Protein AF-A0A0T6AW38-F1 (afdb_monomer)

pLDDT: mean 88.54, std 10.33, range [35.66, 97.25]

Foldseek 3Di:
DVVVCVVVVQWDWDDQDPDIDIGGDDVVVVCVQVVDPPNPADDCLLVLCCLQQPCALVHPDDPVNVVRCVVCVVCPPVVLVVVLVVVLVVLVVLLVVLVVVDPPPDDDDCVVSVLQSVVQSCCCSVLVDRQVSNPDVDRLLSVLVVLLVVLSVCCSRHVQCVPVVSVCPDPSNVSNSVSSVVNVVVSVVSVVVVVVVVVVD

Organism: NCBI:txid1629725

InterPro domains:
  IPR001128 Cytochrome P450 [PF00067] (2-197)
  IPR002402 Cytochrome P450, E-class, group II [PR00464] (62-82)
  IPR002402 Cytochrome P450, E-class, group II [PR00464] (116-134)
  IPR036396 Cytochrome P450 superfamily [G3DSA:1.10.630.10] (1-201)
  IPR036396 Cytochrome P450 superfamily [SSF48264] (2-197)
  IPR050196 Cytochrome P450 Monooxygenases [PTHR24291] (8-189)

Structure (mmCIF, N/CA/C/O backbone):
data_AF-A0A0T6AW38-F1
#
_entry.id   AF-A0A0T6AW38-F1
#
loop_
_atom_site.group_PDB
_atom_site.id
_atom_site.type_symbol
_atom_site.label_atom_id
_atom_site.label_alt_id
_atom_site.label_comp_id
_atom_site.label_asym_id
_atom_site.label_entity_id
_atom_site.label_seq_id
_atom_site.pdbx_PDB_ins_code
_atom_site.Cartn_x
_atom_site.Cartn_y
_atom_site.Cartn_z
_atom_site.occupancy
_atom_site.B_iso_or_equiv
_atom_site.auth_seq_id
_atom_site.auth_comp_id
_atom_site.auth_asym_id
_atom_site.auth_atom_id
_atom_site.pdbx_PDB_model_num
ATOM 1 N N . MET A 1 1 ? -4.271 -12.092 -18.799 1.00 69.69 1 MET A N 1
ATOM 2 C CA . MET A 1 1 ? -2.941 -12.522 -18.306 1.00 69.69 1 MET A CA 1
ATOM 3 C C . MET A 1 1 ? -2.808 -14.049 -18.242 1.00 69.69 1 MET A C 1
ATOM 5 O O . MET A 1 1 ? -1.939 -14.582 -18.915 1.00 69.69 1 MET A O 1
ATOM 9 N N . VAL A 1 2 ? -3.716 -14.765 -17.564 1.00 81.12 2 VAL A N 1
ATOM 10 C CA . VAL A 1 2 ? -3.688 -16.242 -17.395 1.00 81.12 2 VAL A CA 1
ATOM 11 C C . VAL A 1 2 ? -3.514 -17.038 -18.701 1.00 81.12 2 VAL A C 1
ATOM 13 O O . VAL A 1 2 ? -2.702 -17.955 -18.761 1.00 81.12 2 VAL A O 1
ATOM 16 N N . ARG A 1 3 ? -4.212 -16.661 -19.784 1.00 86.94 3 ARG A N 1
ATOM 17 C CA . ARG A 1 3 ? -4.062 -17.327 -21.096 1.00 86.94 3 ARG A CA 1
ATOM 18 C C . ARG A 1 3 ? -2.632 -17.248 -21.651 1.00 86.94 3 ARG A C 1
ATOM 20 O O . ARG A 1 3 ? -2.155 -18.219 -22.224 1.00 86.94 3 ARG A O 1
ATOM 27 N N . ARG A 1 4 ? -1.933 -16.126 -21.435 1.00 86.12 4 ARG A N 1
ATOM 28 C CA . ARG A 1 4 ? -0.547 -15.939 -21.898 1.00 86.12 4 ARG A CA 1
ATOM 29 C C . ARG A 1 4 ? 0.435 -16.802 -21.116 1.00 86.12 4 ARG A C 1
ATOM 31 O O . ARG A 1 4 ? 1.338 -17.362 -21.718 1.00 86.12 4 ARG A O 1
ATOM 38 N N . PHE A 1 5 ? 0.227 -16.979 -19.810 1.00 89.81 5 PHE A N 1
ATOM 39 C CA . PHE A 1 5 ? 1.054 -17.904 -19.031 1.00 89.81 5 PHE A CA 1
ATOM 40 C C . PHE A 1 5 ? 0.948 -19.342 -19.546 1.00 89.81 5 PHE A C 1
ATOM 42 O O . PHE A 1 5 ? 1.972 -20.007 -19.667 1.00 89.81 5 PHE A O 1
ATOM 49 N N . LYS A 1 6 ? -0.253 -19.794 -19.935 1.00 87.56 6 LYS A N 1
ATOM 50 C CA . LYS A 1 6 ? -0.425 -21.111 -20.569 1.00 87.56 6 LYS A CA 1
ATOM 51 C C . LYS A 1 6 ? 0.278 -21.195 -21.927 1.00 87.56 6 LYS A C 1
ATOM 53 O O . LYS A 1 6 ? 0.981 -22.161 -22.187 1.00 87.56 6 LYS A O 1
ATOM 58 N N . GLN A 1 7 ? 0.115 -20.175 -22.770 1.00 91.44 7 GLN A N 1
ATOM 59 C CA . GLN A 1 7 ? 0.670 -20.155 -24.127 1.00 91.44 7 GLN A CA 1
ATOM 60 C C . GLN A 1 7 ? 2.205 -20.125 -24.159 1.00 91.44 7 GLN A C 1
ATOM 62 O O . GLN A 1 7 ? 2.809 -20.757 -25.018 1.00 91.44 7 GLN A O 1
ATOM 67 N N . TYR A 1 8 ? 2.835 -19.399 -23.236 1.00 90.38 8 TYR A N 1
ATOM 68 C CA . TYR A 1 8 ? 4.284 -19.176 -23.228 1.00 90.38 8 TYR A CA 1
ATOM 69 C C . TYR A 1 8 ? 4.991 -19.930 -22.097 1.00 90.38 8 TYR A C 1
ATOM 71 O O . TYR A 1 8 ? 5.954 -19.438 -21.516 1.00 90.38 8 TYR A O 1
ATOM 79 N N . ALA A 1 9 ? 4.484 -21.116 -21.742 1.00 88.62 9 ALA A N 1
ATOM 80 C CA . ALA A 1 9 ? 5.102 -22.012 -20.761 1.00 88.62 9 ALA A CA 1
ATOM 81 C C . ALA A 1 9 ? 5.520 -21.314 -19.447 1.00 88.62 9 ALA A C 1
ATOM 83 O O . ALA A 1 9 ? 6.558 -21.622 -18.860 1.00 88.62 9 ALA A O 1
ATOM 84 N N . GLY A 1 10 ? 4.700 -20.375 -18.979 1.00 89.88 10 GLY A N 1
ATOM 85 C CA . GLY A 1 10 ? 4.851 -19.695 -17.700 1.00 89.88 10 GLY A CA 1
ATOM 86 C C . GLY A 1 10 ? 5.792 -18.485 -17.660 1.00 89.88 10 GLY A C 1
ATOM 87 O O . GLY A 1 10 ? 5.929 -17.906 -16.578 1.00 89.88 10 GLY A O 1
ATOM 88 N N . ILE A 1 11 ? 6.374 -18.065 -18.790 1.00 94.44 11 ILE A N 1
ATOM 89 C CA . ILE A 1 11 ? 7.212 -16.858 -18.902 1.00 94.44 11 ILE A CA 1
ATOM 90 C C . ILE A 1 11 ? 6.875 -16.058 -20.163 1.00 94.44 11 ILE A C 1
ATOM 92 O O . ILE A 1 11 ? 6.865 -16.590 -21.266 1.00 94.44 11 ILE A O 1
ATOM 96 N N . PHE A 1 12 ? 6.608 -14.757 -20.032 1.00 94.50 12 PHE A N 1
ATOM 97 C CA . PHE A 1 12 ? 6.425 -13.899 -21.209 1.00 94.50 12 PHE A CA 1
ATOM 98 C C . PHE A 1 12 ? 6.726 -12.425 -20.935 1.00 94.50 12 PHE A C 1
ATOM 100 O O . PHE A 1 12 ? 6.595 -11.927 -19.815 1.00 94.50 12 PHE A O 1
ATOM 107 N N . ARG A 1 13 ? 7.061 -11.695 -22.003 1.00 94.50 13 ARG A N 1
ATOM 108 C CA . ARG A 1 13 ? 7.250 -10.241 -21.981 1.00 94.50 13 ARG A CA 1
ATOM 109 C C . ARG A 1 13 ? 5.935 -9.508 -22.245 1.00 94.50 13 ARG A C 1
ATOM 111 O O . ARG A 1 13 ? 5.238 -9.796 -23.220 1.00 94.50 13 ARG A O 1
ATOM 118 N N . SER A 1 14 ? 5.633 -8.505 -21.434 1.00 92.88 14 SER A N 1
ATOM 119 C CA . SER A 1 14 ? 4.621 -7.482 -21.715 1.00 92.88 14 SER A CA 1
ATOM 120 C C . SER A 1 14 ? 5.245 -6.093 -21.697 1.00 92.88 14 SER A C 1
ATOM 122 O O . SER A 1 14 ? 6.342 -5.908 -21.183 1.00 92.88 14 SER A O 1
ATOM 124 N N . TRP A 1 15 ? 4.540 -5.114 -22.250 1.00 92.50 15 TRP A N 1
ATOM 125 C CA . TRP A 1 15 ? 4.960 -3.718 -22.242 1.00 92.50 15 TRP A CA 1
ATOM 126 C C . TRP A 1 15 ? 3.947 -2.889 -21.470 1.00 92.50 15 TRP A C 1
ATOM 128 O O . TRP A 1 15 ? 2.741 -3.075 -21.641 1.00 92.50 15 TRP A O 1
ATOM 138 N N . ILE A 1 16 ? 4.449 -1.988 -20.632 1.00 89.56 16 ILE A N 1
ATOM 139 C CA . ILE A 1 16 ? 3.664 -0.915 -20.029 1.00 89.56 16 ILE A CA 1
ATOM 140 C C . ILE A 1 16 ? 4.324 0.381 -20.484 1.00 89.56 16 ILE A C 1
ATOM 142 O O . ILE A 1 16 ? 5.407 0.731 -20.015 1.00 89.56 16 ILE A O 1
ATOM 146 N N . GLY A 1 17 ? 3.708 1.047 -21.463 1.00 88.62 17 GLY A N 1
ATOM 147 C CA . GLY A 1 17 ? 4.345 2.165 -22.156 1.00 88.62 17 GLY A CA 1
ATOM 148 C C . GLY A 1 17 ? 5.645 1.716 -22.823 1.00 88.62 17 GLY A C 1
ATOM 149 O O . GLY A 1 17 ? 5.663 0.734 -23.562 1.00 88.62 17 GLY A O 1
ATOM 150 N N . THR A 1 18 ? 6.736 2.411 -22.519 1.00 88.94 18 THR A N 1
ATOM 151 C CA . THR A 1 18 ? 8.081 2.123 -23.038 1.00 88.94 18 THR A CA 1
ATOM 152 C C . THR A 1 18 ? 8.867 1.130 -22.182 1.00 88.94 18 THR A C 1
ATOM 154 O O . THR A 1 18 ? 10.017 0.836 -22.497 1.00 88.94 18 THR A O 1
ATOM 157 N N . THR A 1 19 ? 8.278 0.606 -21.104 1.00 89.06 19 THR A N 1
ATOM 158 C CA . THR A 1 19 ? 8.980 -0.261 -20.152 1.00 89.06 19 THR A CA 1
ATOM 159 C C . THR A 1 19 ? 8.604 -1.730 -20.376 1.00 89.06 19 THR A C 1
ATOM 161 O O . THR A 1 19 ? 7.431 -2.101 -20.208 1.00 89.06 19 THR A O 1
ATOM 164 N N . PRO A 1 20 ? 9.567 -2.601 -20.734 1.00 93.19 20 PRO A N 1
ATOM 165 C CA . PRO A 1 20 ? 9.325 -4.032 -20.824 1.00 93.19 20 PRO A CA 1
ATOM 166 C C . PRO A 1 20 ? 9.240 -4.647 -19.422 1.00 93.19 20 PRO A C 1
ATOM 168 O O . PRO A 1 20 ? 10.038 -4.348 -18.540 1.00 93.19 20 PRO A O 1
ATOM 171 N N . ASN A 1 21 ? 8.279 -5.544 -19.232 1.00 92.12 21 ASN A N 1
ATOM 172 C CA . ASN A 1 21 ? 8.069 -6.304 -18.005 1.00 92.12 21 ASN A CA 1
ATOM 173 C C . ASN A 1 21 ? 8.132 -7.797 -18.331 1.00 92.12 21 ASN A C 1
ATOM 175 O O . ASN A 1 21 ? 7.453 -8.266 -19.251 1.00 92.12 21 ASN A O 1
ATOM 179 N N . ILE A 1 22 ? 8.934 -8.545 -17.578 1.00 93.62 22 ILE A N 1
ATOM 180 C CA . ILE A 1 22 ? 8.991 -10.005 -17.670 1.00 93.62 22 ILE A CA 1
ATOM 181 C C . ILE A 1 22 ? 8.059 -10.583 -16.612 1.00 93.62 22 ILE A C 1
ATOM 183 O O . ILE A 1 22 ? 8.220 -10.330 -15.423 1.00 93.62 22 ILE A O 1
ATOM 187 N N . ASN A 1 23 ? 7.065 -11.343 -17.059 1.00 93.81 23 ASN A N 1
ATOM 188 C CA . ASN A 1 23 ? 6.069 -11.958 -16.196 1.00 93.81 23 ASN A CA 1
ATOM 189 C C . ASN A 1 23 ? 6.444 -13.421 -15.994 1.00 93.81 23 ASN A C 1
ATOM 191 O O . ASN A 1 23 ? 6.604 -14.154 -16.974 1.00 93.81 23 ASN A O 1
ATOM 195 N N . LEU A 1 24 ? 6.534 -13.837 -14.736 1.00 94.19 24 LEU A N 1
ATOM 196 C CA . LEU A 1 24 ? 6.895 -15.187 -14.317 1.00 94.19 24 LEU A CA 1
ATOM 197 C C . LEU A 1 24 ? 5.713 -15.799 -13.559 1.00 94.19 24 LEU A C 1
ATOM 199 O O . LEU A 1 24 ? 5.077 -15.118 -12.760 1.00 94.19 24 LEU A O 1
ATOM 203 N N . SER A 1 25 ? 5.408 -17.070 -13.814 1.00 94.06 25 SER A N 1
ATOM 204 C CA . SER A 1 25 ? 4.351 -17.813 -13.092 1.00 94.06 25 SER A CA 1
ATOM 205 C C . SER A 1 25 ? 4.785 -19.186 -12.588 1.00 94.06 25 SER A C 1
ATOM 207 O O . SER A 1 25 ? 4.030 -19.848 -11.885 1.00 94.06 25 SER A O 1
ATOM 209 N N . LYS A 1 26 ? 5.991 -19.616 -12.959 1.00 93.44 26 LYS A N 1
ATOM 210 C CA . LYS A 1 26 ? 6.575 -20.883 -12.539 1.00 93.44 26 LYS A CA 1
ATOM 211 C C . LYS A 1 26 ? 7.431 -20.679 -11.284 1.00 93.44 26 LYS A C 1
ATOM 213 O O . LYS A 1 26 ? 8.197 -19.707 -11.257 1.00 93.44 26 LYS A O 1
ATOM 218 N N . PRO A 1 27 ? 7.315 -21.551 -10.268 1.00 94.62 27 PRO A N 1
ATOM 219 C CA . PRO A 1 27 ? 8.043 -21.400 -9.011 1.00 94.62 27 PRO A CA 1
ATOM 220 C C . PRO A 1 27 ? 9.558 -21.443 -9.218 1.00 94.62 27 PRO A C 1
ATOM 222 O O . PRO A 1 27 ? 10.261 -20.654 -8.595 1.00 94.62 27 PRO A O 1
ATOM 225 N N . GLU A 1 28 ? 10.052 -22.245 -10.165 1.00 94.19 28 GLU A N 1
ATOM 226 C CA . GLU A 1 28 ? 11.487 -22.376 -10.445 1.00 94.19 28 GLU A CA 1
ATOM 227 C C . GLU A 1 28 ? 12.093 -21.046 -10.926 1.00 94.19 28 GLU A C 1
ATOM 229 O O . GLU A 1 28 ? 13.235 -20.721 -10.617 1.00 94.19 28 GLU A O 1
ATOM 234 N N . TYR A 1 29 ? 11.320 -20.230 -11.655 1.00 92.00 29 TYR A N 1
ATOM 235 C CA . TYR A 1 29 ? 11.765 -18.898 -12.079 1.00 92.00 29 TYR A CA 1
ATOM 236 C C . TYR A 1 29 ? 11.690 -17.879 -10.942 1.00 92.00 29 TYR A C 1
ATOM 238 O O . TYR A 1 29 ? 12.560 -17.016 -10.829 1.00 92.00 29 TYR A O 1
ATOM 246 N N . ALA A 1 30 ? 10.644 -17.954 -10.115 1.00 92.19 30 ALA A N 1
ATOM 247 C CA . ALA A 1 30 ? 10.475 -17.052 -8.982 1.00 92.19 30 ALA A CA 1
ATOM 248 C C . ALA A 1 30 ? 11.568 -17.272 -7.928 1.00 92.19 30 ALA A C 1
ATOM 250 O O . ALA A 1 30 ? 12.102 -16.298 -7.405 1.00 92.19 30 ALA A O 1
ATOM 251 N N . GLU A 1 31 ? 11.942 -18.525 -7.666 1.00 93.94 31 GLU A N 1
ATOM 252 C CA . GLU A 1 31 ? 12.976 -18.899 -6.700 1.00 93.94 31 GLU A CA 1
ATOM 253 C C . GLU A 1 31 ? 14.327 -18.245 -7.016 1.00 93.94 31 GLU A C 1
ATOM 255 O O . GLU A 1 31 ? 14.924 -17.618 -6.141 1.00 93.94 31 GLU A O 1
ATOM 260 N N . ILE A 1 32 ? 14.767 -18.299 -8.279 1.00 91.94 32 ILE A N 1
ATOM 261 C CA . ILE A 1 32 ? 16.037 -17.706 -8.733 1.00 91.94 32 ILE A CA 1
ATOM 262 C C . ILE A 1 32 ? 16.102 -16.204 -8.419 1.00 91.94 32 ILE A C 1
ATOM 264 O O . ILE A 1 32 ? 17.152 -15.690 -8.031 1.00 91.94 32 ILE A O 1
ATOM 268 N N . ILE A 1 33 ? 14.985 -15.491 -8.590 1.00 91.25 33 ILE A N 1
ATOM 269 C CA . ILE A 1 33 ? 14.917 -14.042 -8.377 1.00 91.25 33 ILE A CA 1
ATOM 270 C C . ILE A 1 33 ? 14.730 -13.706 -6.894 1.00 91.25 33 ILE A C 1
ATOM 272 O O . ILE A 1 33 ? 15.417 -12.830 -6.375 1.00 91.25 33 ILE A O 1
ATOM 276 N N . LEU A 1 34 ? 13.819 -14.391 -6.198 1.00 91.31 34 LEU A N 1
ATOM 277 C CA . LEU A 1 34 ? 13.426 -14.056 -4.826 1.00 91.31 34 LEU A CA 1
ATOM 278 C C . LEU A 1 34 ? 14.436 -14.521 -3.766 1.00 91.31 34 LEU A C 1
ATOM 280 O O . LEU A 1 34 ? 14.523 -13.880 -2.719 1.00 91.31 34 LEU A O 1
ATOM 284 N N . ASN A 1 35 ? 15.223 -15.571 -4.031 1.00 90.88 35 ASN A N 1
ATOM 285 C CA . ASN A 1 35 ? 16.312 -15.999 -3.140 1.00 90.88 35 ASN A CA 1
ATOM 286 C C . ASN A 1 35 ? 17.603 -15.186 -3.331 1.00 90.88 35 ASN A C 1
ATOM 288 O O . ASN A 1 35 ? 18.564 -15.357 -2.579 1.00 90.88 35 ASN A O 1
ATOM 292 N N . ASN A 1 36 ? 17.654 -14.295 -4.324 1.00 87.31 36 ASN A N 1
ATOM 293 C CA . ASN A 1 36 ? 18.839 -13.496 -4.592 1.00 87.31 36 ASN A CA 1
ATOM 294 C C . ASN A 1 36 ? 18.962 -12.332 -3.591 1.00 87.31 36 ASN A C 1
ATOM 296 O O . ASN A 1 36 ? 18.103 -11.456 -3.516 1.00 87.31 36 ASN A O 1
ATOM 300 N N . SER A 1 37 ? 20.063 -12.289 -2.840 1.00 81.62 37 SER A N 1
ATOM 301 C CA . SER A 1 37 ? 20.340 -11.238 -1.848 1.00 81.62 37 SER A CA 1
ATOM 302 C C . SER A 1 37 ? 20.998 -9.979 -2.431 1.00 81.62 37 SER A C 1
ATOM 304 O O . SER A 1 37 ? 21.135 -8.976 -1.725 1.00 81.62 37 SER A O 1
ATOM 306 N N . ILE A 1 38 ? 21.395 -10.022 -3.705 1.00 82.56 38 ILE A N 1
ATOM 307 C CA . ILE A 1 38 ? 22.078 -8.946 -4.431 1.00 82.56 38 ILE A CA 1
ATOM 308 C C . ILE A 1 38 ? 21.071 -8.162 -5.284 1.00 82.56 38 ILE A C 1
ATOM 310 O O . ILE A 1 38 ? 21.009 -6.938 -5.190 1.00 82.56 38 ILE A O 1
ATOM 314 N N . HIS A 1 39 ? 20.240 -8.845 -6.077 1.00 83.88 39 HIS A N 1
ATOM 315 C CA . HIS A 1 39 ? 19.259 -8.230 -6.983 1.00 83.88 39 HIS A CA 1
ATOM 316 C C . HIS A 1 39 ? 17.920 -7.939 -6.292 1.00 83.88 39 HIS A C 1
ATOM 318 O O . HIS A 1 39 ? 16.866 -8.421 -6.700 1.00 83.88 39 HIS A O 1
ATOM 324 N N . ILE A 1 40 ? 17.967 -7.133 -5.231 1.00 82.62 40 ILE A N 1
ATOM 325 C CA . ILE A 1 40 ? 16.794 -6.782 -4.411 1.00 82.62 40 ILE A CA 1
ATOM 326 C C . ILE A 1 40 ? 16.125 -5.461 -4.817 1.00 82.62 40 ILE A C 1
ATOM 328 O O . ILE A 1 40 ? 15.192 -5.006 -4.145 1.00 82.62 40 ILE A O 1
ATOM 332 N N . ASP A 1 41 ? 16.615 -4.826 -5.883 1.00 88.00 41 ASP A N 1
ATOM 333 C CA . ASP A 1 41 ? 16.105 -3.541 -6.344 1.00 88.00 41 ASP A CA 1
ATOM 334 C C . ASP A 1 41 ? 14.642 -3.637 -6.777 1.00 88.00 41 ASP A C 1
ATOM 336 O O . ASP A 1 41 ? 14.185 -4.613 -7.377 1.00 88.00 41 ASP A O 1
ATOM 340 N N . LYS A 1 42 ? 13.881 -2.598 -6.436 1.00 89.25 42 LYS A N 1
ATOM 341 C CA . LYS A 1 42 ? 12.470 -2.501 -6.796 1.00 89.25 42 LYS A CA 1
ATOM 342 C C . LYS A 1 42 ? 12.322 -1.898 -8.185 1.00 89.25 42 LYS A C 1
ATOM 344 O O . LYS A 1 42 ? 13.143 -1.102 -8.627 1.00 89.25 42 LYS A O 1
ATOM 349 N N . SER A 1 43 ? 11.232 -2.264 -8.856 1.00 89.56 43 SER A N 1
ATOM 350 C CA . SER A 1 43 ? 10.853 -1.639 -10.124 1.00 89.56 43 SER A CA 1
ATOM 351 C C . SER A 1 43 ? 10.746 -0.115 -9.956 1.00 89.56 43 SER A C 1
ATOM 353 O O . SER A 1 43 ? 10.229 0.323 -8.924 1.00 89.56 43 SER A O 1
ATOM 355 N N . PRO A 1 44 ? 11.109 0.692 -10.973 1.00 88.19 44 PRO A N 1
ATOM 356 C CA . PRO A 1 44 ? 10.852 2.137 -10.984 1.00 88.19 44 PRO A CA 1
ATOM 357 C C . PRO A 1 44 ? 9.386 2.506 -10.710 1.00 88.19 44 PRO A C 1
ATOM 359 O O . PRO A 1 44 ? 9.089 3.606 -10.261 1.00 88.19 44 PRO A O 1
ATOM 362 N N . ALA A 1 45 ? 8.449 1.570 -10.901 1.00 89.69 45 ALA A N 1
ATOM 363 C CA . ALA A 1 45 ? 7.054 1.724 -10.492 1.00 89.69 45 ALA A CA 1
ATOM 364 C C . ALA A 1 45 ? 6.883 2.097 -9.001 1.00 89.69 45 ALA A C 1
ATOM 366 O O . ALA A 1 45 ? 5.926 2.785 -8.647 1.00 89.69 45 ALA A O 1
ATOM 367 N N . TYR A 1 46 ? 7.810 1.686 -8.127 1.00 92.00 46 TYR A N 1
ATOM 368 C CA . TYR A 1 46 ? 7.798 2.044 -6.705 1.00 92.00 46 TYR A CA 1
ATOM 369 C C . TYR A 1 46 ? 8.093 3.531 -6.463 1.00 92.00 46 TYR A C 1
ATOM 371 O O . TYR A 1 46 ? 7.700 4.061 -5.421 1.00 92.00 46 TYR A O 1
ATOM 379 N N . ASP A 1 47 ? 8.705 4.233 -7.422 1.00 91.56 47 ASP A N 1
ATOM 380 C CA . ASP A 1 47 ? 8.968 5.671 -7.313 1.00 91.56 47 ASP A CA 1
ATOM 381 C C . ASP A 1 47 ? 7.675 6.491 -7.265 1.00 91.56 47 ASP A C 1
ATOM 383 O O . ASP A 1 47 ? 7.645 7.562 -6.661 1.00 91.56 47 ASP A O 1
ATOM 387 N N . TYR A 1 48 ? 6.571 5.970 -7.809 1.00 92.06 48 TYR A N 1
ATOM 388 C CA . TYR A 1 48 ? 5.266 6.628 -7.723 1.00 92.06 48 TYR A CA 1
ATOM 389 C C . TYR A 1 48 ? 4.684 6.631 -6.304 1.00 92.06 48 TYR A C 1
ATOM 391 O O . TYR A 1 48 ? 3.839 7.472 -6.008 1.00 92.06 48 TYR A O 1
ATOM 399 N N . MET A 1 49 ? 5.160 5.744 -5.422 1.00 92.62 49 MET A N 1
ATOM 400 C CA . MET A 1 49 ? 4.776 5.707 -4.007 1.00 92.62 49 MET A CA 1
ATOM 401 C C . MET A 1 49 ? 5.723 6.511 -3.109 1.00 92.62 49 MET A C 1
ATOM 403 O O . MET A 1 49 ? 5.365 6.801 -1.970 1.00 92.62 49 MET A O 1
ATOM 407 N N . LYS A 1 50 ? 6.913 6.903 -3.590 1.00 94.00 50 LYS A N 1
ATOM 408 C CA . LYS A 1 50 ? 7.892 7.665 -2.793 1.00 94.00 50 LYS A CA 1
ATOM 409 C C . LYS A 1 50 ? 7.359 8.991 -2.234 1.00 94.00 50 LYS A C 1
ATOM 411 O O . LYS A 1 50 ? 7.705 9.281 -1.094 1.00 94.00 50 LYS A O 1
ATOM 416 N N . PRO A 1 51 ? 6.514 9.779 -2.933 1.00 94.12 51 PRO A N 1
ATOM 417 C CA . PRO A 1 51 ? 5.939 10.985 -2.334 1.00 94.12 51 PRO A CA 1
ATOM 418 C C . PRO A 1 51 ? 5.134 10.700 -1.060 1.00 94.12 51 PRO A C 1
ATOM 420 O O . PRO A 1 51 ? 5.150 11.503 -0.137 1.00 94.12 51 PRO A O 1
ATOM 423 N N . TRP A 1 52 ? 4.478 9.538 -0.989 1.00 94.00 52 TRP A N 1
ATOM 424 C CA . TRP A 1 52 ? 3.737 9.105 0.192 1.00 94.00 52 TRP A CA 1
ATOM 425 C C . TRP A 1 52 ? 4.647 8.438 1.232 1.00 94.00 52 TRP A C 1
ATOM 427 O O . TRP A 1 52 ? 4.699 8.868 2.380 1.00 94.00 52 TRP A O 1
ATOM 437 N N . LEU A 1 53 ? 5.378 7.393 0.844 1.00 92.56 53 LEU A N 1
ATOM 438 C CA . LEU A 1 53 ? 6.077 6.499 1.777 1.00 92.56 53 LEU A CA 1
ATOM 439 C C . LEU A 1 53 ? 7.537 6.894 2.049 1.00 92.56 53 LEU A C 1
ATOM 441 O O . LEU A 1 53 ? 8.222 6.248 2.848 1.00 92.56 53 LEU A O 1
ATOM 445 N N . GLY A 1 54 ? 8.047 7.912 1.354 1.00 93.25 54 GLY A N 1
ATOM 446 C CA . GLY A 1 54 ? 9.455 8.294 1.379 1.00 93.25 54 GLY A CA 1
ATOM 447 C C . GLY A 1 54 ? 10.374 7.148 0.953 1.00 93.25 54 GLY A C 1
ATOM 448 O O . GLY A 1 54 ? 9.992 6.259 0.191 1.00 93.25 54 GLY A O 1
ATOM 449 N N . GLU A 1 55 ? 11.600 7.144 1.480 1.00 91.81 55 GLU A N 1
ATOM 450 C CA . GLU A 1 55 ? 12.563 6.041 1.337 1.00 91.81 55 GLU A CA 1
ATOM 451 C C . GLU A 1 55 ? 12.534 5.112 2.564 1.00 91.81 55 GLU A C 1
ATOM 453 O O . GLU A 1 55 ? 13.533 4.940 3.277 1.00 91.81 55 GLU A O 1
ATOM 458 N N . GLY A 1 56 ? 11.348 4.558 2.830 1.00 89.75 56 GLY A N 1
ATOM 459 C CA . GLY A 1 56 ? 11.074 3.593 3.894 1.00 89.75 56 GLY A CA 1
ATOM 460 C C . GLY A 1 56 ? 11.426 2.148 3.523 1.00 89.75 56 GLY A C 1
ATOM 461 O O . GLY A 1 56 ? 12.135 1.882 2.554 1.00 89.75 56 GLY A O 1
ATOM 462 N N . LEU A 1 57 ? 10.927 1.180 4.299 1.00 92.19 57 LEU A N 1
ATOM 463 C CA . LEU A 1 57 ? 11.230 -0.246 4.098 1.00 92.19 57 LEU A CA 1
ATOM 464 C C . LEU A 1 57 ? 10.744 -0.783 2.738 1.00 92.19 57 LEU A C 1
A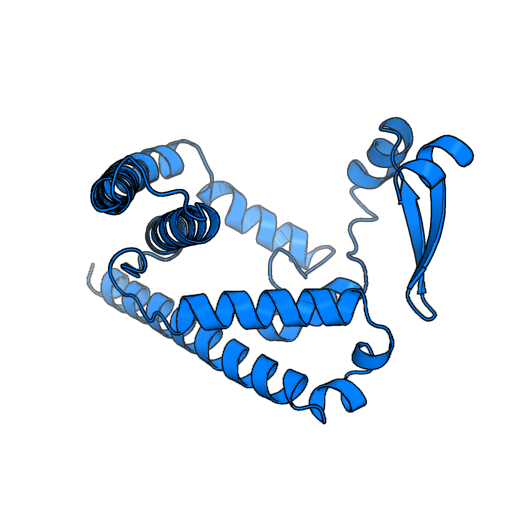TOM 466 O O . LEU A 1 57 ? 11.389 -1.650 2.163 1.00 92.19 57 LEU A O 1
ATOM 470 N N . LEU A 1 58 ? 9.621 -0.279 2.218 1.00 92.19 58 LEU A N 1
ATOM 471 C CA . LEU A 1 58 ? 9.042 -0.760 0.959 1.00 92.19 58 LEU A CA 1
ATOM 472 C C . LEU A 1 58 ? 9.784 -0.242 -0.285 1.00 92.19 58 LEU A C 1
ATOM 474 O O . LEU A 1 58 ? 9.867 -0.947 -1.289 1.00 92.19 58 LEU A O 1
ATOM 478 N N . THR A 1 59 ? 10.289 0.990 -0.222 1.00 93.19 59 THR A N 1
ATOM 479 C CA . THR A 1 59 ? 10.802 1.758 -1.370 1.00 93.19 59 THR A CA 1
ATOM 480 C C . THR A 1 59 ? 12.324 1.888 -1.393 1.00 93.19 59 THR A C 1
ATOM 482 O O . THR A 1 59 ? 12.885 2.216 -2.436 1.00 93.19 59 THR A O 1
ATOM 485 N N . SER A 1 60 ? 13.007 1.655 -0.267 1.00 92.00 60 SER A N 1
ATOM 486 C CA . SER A 1 60 ? 14.474 1.643 -0.213 1.00 92.00 60 SER A CA 1
ATOM 487 C C . SER A 1 60 ? 15.057 0.329 -0.736 1.00 92.00 60 SER A C 1
ATOM 489 O O . SER A 1 60 ? 14.408 -0.717 -0.694 1.00 92.00 60 SER A O 1
ATOM 491 N N . THR A 1 61 ? 16.310 0.378 -1.194 1.00 90.25 61 THR A N 1
ATOM 492 C CA . THR A 1 61 ? 17.063 -0.790 -1.668 1.00 90.25 61 THR A CA 1
ATOM 493 C C . THR A 1 61 ? 18.450 -0.863 -1.011 1.00 90.25 61 THR A C 1
ATOM 495 O O . THR A 1 61 ? 18.816 -0.021 -0.177 1.00 90.25 61 THR A O 1
ATOM 498 N N . GLY A 1 62 ? 19.212 -1.917 -1.321 1.00 89.00 62 GLY A N 1
ATOM 499 C CA . GLY A 1 62 ? 20.593 -2.100 -0.868 1.00 89.00 62 GLY A CA 1
ATOM 500 C C . GLY A 1 62 ? 20.782 -2.033 0.654 1.00 89.00 62 GLY A C 1
ATOM 501 O O . GLY A 1 62 ? 19.957 -2.509 1.438 1.00 89.00 62 GLY A O 1
ATOM 502 N N . ARG A 1 63 ? 21.885 -1.410 1.092 1.00 90.19 63 ARG A N 1
ATOM 503 C CA . ARG A 1 63 ? 22.248 -1.305 2.520 1.00 90.19 63 ARG A CA 1
ATOM 504 C C . ARG A 1 63 ? 21.214 -0.540 3.350 1.00 90.19 63 ARG A C 1
ATOM 506 O O . ARG A 1 63 ? 20.994 -0.885 4.511 1.00 90.19 63 ARG A O 1
ATOM 513 N N . LYS A 1 64 ? 20.561 0.475 2.768 1.00 91.69 64 LYS A N 1
ATOM 514 C CA . LYS A 1 64 ? 19.530 1.271 3.456 1.00 91.69 64 LYS A CA 1
ATOM 515 C C . LYS A 1 64 ? 18.331 0.401 3.823 1.00 91.69 64 LYS A C 1
ATOM 517 O O . LYS A 1 64 ? 17.873 0.447 4.965 1.00 91.69 64 LYS A O 1
ATOM 522 N N . TRP A 1 65 ? 17.882 -0.434 2.887 1.00 92.88 65 TRP A N 1
ATOM 523 C CA . TRP A 1 65 ? 16.833 -1.419 3.136 1.00 92.88 65 TRP A CA 1
ATOM 524 C C . TRP A 1 65 ? 17.247 -2.443 4.195 1.00 92.88 65 TRP A C 1
ATOM 526 O O . TRP A 1 65 ? 16.510 -2.659 5.156 1.00 92.88 65 TRP A O 1
ATOM 536 N N . GLN A 1 66 ? 18.447 -3.024 4.068 1.00 90.75 66 GLN A N 1
ATOM 537 C CA . GLN A 1 66 ? 18.950 -4.036 5.007 1.00 90.75 66 GLN A CA 1
ATOM 538 C C . GLN A 1 66 ? 19.006 -3.503 6.445 1.00 90.75 66 GLN A C 1
ATOM 540 O O . GLN A 1 66 ? 18.543 -4.167 7.373 1.00 90.75 66 GLN A O 1
ATOM 545 N N . SER A 1 67 ? 19.523 -2.285 6.627 1.00 93.62 67 SER A N 1
ATOM 546 C CA . SER A 1 67 ? 19.596 -1.619 7.931 1.00 93.62 67 SER A CA 1
ATOM 547 C C . SER A 1 67 ? 18.205 -1.396 8.536 1.00 93.62 67 SER A C 1
ATOM 549 O O . SER A 1 67 ? 17.958 -1.804 9.672 1.00 93.62 67 SER A O 1
ATOM 551 N N . ARG A 1 68 ? 17.262 -0.836 7.765 1.00 93.56 68 ARG A N 1
ATOM 552 C CA . ARG A 1 68 ? 15.882 -0.597 8.226 1.00 93.56 68 ARG A CA 1
ATOM 553 C C . ARG A 1 68 ? 15.143 -1.893 8.540 1.00 93.56 68 ARG A C 1
ATOM 555 O O . ARG A 1 68 ? 14.452 -1.960 9.551 1.00 93.56 68 ARG A O 1
ATOM 562 N N . ARG A 1 69 ? 15.316 -2.931 7.716 1.00 92.44 69 ARG A N 1
ATOM 563 C CA . ARG A 1 69 ? 14.741 -4.258 7.966 1.00 92.44 69 ARG A CA 1
ATOM 564 C C . ARG A 1 69 ? 15.254 -4.822 9.282 1.00 92.44 69 ARG A C 1
ATOM 566 O O . ARG A 1 69 ? 14.448 -5.201 10.118 1.00 92.44 69 ARG A O 1
ATOM 573 N N . LYS A 1 70 ? 16.575 -4.819 9.490 1.00 94.12 70 LYS A N 1
ATOM 574 C CA . LYS A 1 70 ? 17.192 -5.309 10.730 1.00 94.12 70 LYS A CA 1
ATOM 575 C C . LYS A 1 70 ? 16.657 -4.579 11.965 1.00 94.12 70 LYS A C 1
ATOM 577 O O . LYS A 1 70 ? 16.424 -5.220 12.981 1.00 94.12 70 LYS A O 1
ATOM 582 N N . MET A 1 71 ? 16.447 -3.268 11.863 1.00 93.56 71 MET A N 1
ATOM 583 C CA . MET A 1 71 ? 15.894 -2.450 12.944 1.00 93.56 71 MET A CA 1
ATOM 584 C C . MET A 1 71 ? 14.422 -2.770 13.248 1.00 93.56 71 MET A C 1
ATOM 586 O O . MET A 1 71 ? 14.038 -2.758 14.410 1.00 93.56 71 MET A O 1
ATOM 590 N N . LEU A 1 72 ? 13.605 -3.053 12.227 1.00 91.94 72 LEU A N 1
ATOM 591 C CA . LEU A 1 72 ? 12.159 -3.262 12.380 1.00 91.94 72 LEU A CA 1
ATOM 592 C C . LEU A 1 72 ? 11.766 -4.708 12.706 1.00 91.94 72 LEU A C 1
ATOM 594 O O . LEU A 1 72 ? 10.750 -4.908 13.360 1.00 91.94 72 LEU A O 1
ATOM 598 N N . THR A 1 73 ? 12.541 -5.716 12.288 1.00 91.06 73 THR A N 1
ATOM 599 C CA . THR A 1 73 ? 12.214 -7.137 12.526 1.00 91.06 73 THR A CA 1
ATOM 600 C C . THR A 1 73 ? 11.856 -7.465 13.987 1.00 91.06 73 THR A C 1
ATOM 602 O O . THR A 1 73 ? 10.889 -8.201 14.181 1.00 91.06 73 THR A O 1
ATOM 605 N N . PRO A 1 74 ? 12.546 -6.934 15.022 1.00 89.94 74 PRO A N 1
ATOM 606 C CA . PRO A 1 74 ? 12.198 -7.221 16.413 1.00 89.94 74 PRO A CA 1
ATOM 607 C C . PRO A 1 74 ? 10.780 -6.796 16.807 1.00 89.94 74 PRO A C 1
ATOM 609 O O . PRO A 1 74 ? 10.191 -7.454 17.656 1.00 89.94 74 PRO A O 1
ATOM 612 N N . ALA A 1 75 ? 10.214 -5.760 16.172 1.00 86.06 75 ALA A N 1
ATOM 613 C CA . ALA A 1 75 ? 8.855 -5.279 16.444 1.00 86.06 75 ALA A CA 1
ATOM 614 C C . ALA A 1 75 ? 7.760 -6.292 16.052 1.00 86.06 75 ALA A C 1
ATOM 616 O O . ALA A 1 75 ? 6.621 -6.164 16.481 1.00 86.06 75 ALA A O 1
ATOM 617 N N . PHE A 1 76 ? 8.112 -7.312 15.266 1.00 86.31 76 PHE A N 1
ATOM 618 C CA . PHE A 1 76 ? 7.215 -8.386 14.832 1.00 86.31 76 PHE A CA 1
ATOM 619 C C . PHE A 1 76 ? 7.534 -9.725 15.513 1.00 86.31 76 PHE A C 1
ATOM 621 O O . PHE A 1 76 ? 7.132 -10.784 15.035 1.00 86.31 76 PHE A O 1
ATOM 628 N N . HIS A 1 77 ? 8.297 -9.705 16.609 1.00 87.19 77 HIS A N 1
ATOM 629 C CA . HIS A 1 77 ? 8.564 -10.901 17.400 1.00 87.19 77 HIS A CA 1
ATOM 630 C C . HIS A 1 77 ? 7.295 -11.346 18.149 1.00 87.19 77 HIS A C 1
ATOM 632 O O . HIS A 1 77 ? 6.552 -10.501 18.641 1.00 87.19 77 HIS A O 1
ATOM 638 N N . PHE A 1 78 ? 7.072 -12.659 18.294 1.00 84.31 78 PHE A N 1
ATOM 639 C CA . PHE A 1 78 ? 5.827 -13.241 18.833 1.00 84.31 78 PHE A CA 1
ATOM 640 C C . PHE A 1 78 ? 5.329 -12.599 20.134 1.00 84.31 78 PHE A C 1
ATOM 642 O O . PHE A 1 78 ? 4.154 -12.290 20.249 1.00 84.31 78 PHE A O 1
ATOM 649 N N . LYS A 1 79 ? 6.239 -12.285 21.061 1.00 81.88 79 LYS A N 1
ATOM 650 C CA . LYS A 1 79 ? 5.901 -11.617 22.327 1.00 81.88 79 LYS A CA 1
ATOM 651 C C . LYS A 1 79 ? 5.195 -10.260 22.151 1.00 81.88 79 LYS A C 1
ATOM 653 O O . LYS A 1 79 ? 4.345 -9.919 22.955 1.00 81.88 79 LYS A O 1
ATOM 658 N N . ILE A 1 80 ? 5.541 -9.492 21.117 1.00 81.56 80 ILE A N 1
ATOM 659 C CA . ILE A 1 80 ? 4.894 -8.203 20.808 1.00 81.56 80 ILE A CA 1
ATOM 660 C C . ILE A 1 80 ? 3.555 -8.433 20.087 1.00 81.56 80 ILE A C 1
ATOM 662 O O . ILE A 1 80 ? 2.608 -7.662 20.237 1.00 81.56 80 ILE A O 1
ATOM 666 N N . LEU A 1 81 ? 3.454 -9.519 19.314 1.00 82.62 81 LEU A N 1
ATOM 667 C CA . LEU A 1 81 ? 2.197 -9.919 18.682 1.00 82.62 81 LEU A CA 1
ATOM 668 C C . LEU A 1 81 ? 1.164 -10.366 19.726 1.00 82.62 81 LEU A C 1
ATOM 670 O O . LEU A 1 81 ? -0.009 -10.040 19.565 1.00 82.62 81 LEU A O 1
ATOM 674 N N . ASP A 1 82 ? 1.589 -11.016 20.815 1.00 84.81 82 ASP A N 1
ATOM 675 C CA . ASP A 1 82 ? 0.706 -11.383 21.931 1.00 84.81 82 ASP A CA 1
ATOM 676 C C . ASP A 1 82 ? 0.039 -10.146 22.555 1.00 84.81 82 ASP A C 1
ATOM 678 O O . ASP A 1 82 ? -1.171 -10.143 22.784 1.00 84.81 82 ASP A O 1
ATOM 682 N N . ASP A 1 83 ? 0.788 -9.051 22.729 1.00 82.12 83 ASP A N 1
ATOM 683 C CA . ASP A 1 83 ? 0.236 -7.776 23.213 1.00 82.12 83 ASP A CA 1
ATOM 684 C C . ASP A 1 83 ? -0.801 -7.186 22.234 1.00 82.12 83 ASP A C 1
ATOM 686 O O . ASP A 1 83 ? -1.757 -6.516 22.643 1.00 82.12 83 ASP A O 1
ATOM 690 N N . SER A 1 84 ? -0.652 -7.475 20.936 1.00 88.12 84 SER A N 1
ATOM 691 C CA . SER A 1 84 ? -1.567 -7.029 19.878 1.00 88.12 84 SER A CA 1
ATOM 692 C C . SER A 1 84 ? -2.867 -7.840 19.831 1.00 88.12 84 SER A C 1
ATOM 694 O O . SER A 1 84 ? -3.890 -7.308 19.396 1.00 88.12 84 SER A O 1
ATOM 696 N N . LEU A 1 85 ? -2.880 -9.088 20.326 1.00 90.94 85 LEU A N 1
ATOM 697 C CA . LEU A 1 85 ? -4.078 -9.943 20.334 1.00 90.94 85 LEU A CA 1
ATOM 698 C C . LEU A 1 85 ? -5.240 -9.306 21.097 1.00 90.94 85 LEU A C 1
ATOM 700 O O . LEU A 1 85 ? -6.392 -9.427 20.684 1.00 90.94 85 LEU A O 1
ATOM 704 N N . ARG A 1 86 ? -4.944 -8.574 22.178 1.00 91.62 86 ARG A N 1
ATOM 705 C CA . ARG A 1 86 ? -5.964 -7.829 22.925 1.00 91.62 86 ARG A CA 1
ATOM 706 C C . ARG A 1 86 ? -6.647 -6.780 22.047 1.00 91.62 86 ARG A C 1
ATOM 708 O O . ARG A 1 86 ? -7.860 -6.624 22.115 1.00 91.62 86 ARG A O 1
ATOM 715 N N . ILE A 1 87 ? -5.879 -6.067 21.222 1.00 93.00 87 ILE A N 1
ATOM 716 C CA . ILE A 1 87 ? -6.422 -5.066 20.295 1.00 93.00 87 ILE A CA 1
ATOM 717 C C . ILE A 1 87 ? -7.237 -5.758 19.202 1.00 93.00 87 ILE A C 1
ATOM 719 O O . ILE A 1 87 ? -8.330 -5.296 18.882 1.00 93.00 87 ILE A O 1
ATOM 723 N N . PHE A 1 88 ? -6.765 -6.896 18.689 1.00 94.38 88 PHE A N 1
ATOM 724 C CA . PHE A 1 88 ? -7.508 -7.672 17.697 1.00 94.38 88 PHE A CA 1
ATOM 725 C C . PHE A 1 88 ? -8.872 -8.126 18.232 1.00 94.38 88 PHE A C 1
ATOM 727 O O . PHE A 1 88 ? -9.865 -7.932 17.539 1.00 94.38 88 PHE A O 1
ATOM 734 N N . ASP A 1 89 ? -8.950 -8.664 19.457 1.00 95.31 89 ASP A N 1
ATOM 735 C CA . ASP A 1 89 ? -10.229 -9.071 20.068 1.00 95.31 89 ASP A CA 1
ATOM 736 C C . ASP A 1 89 ? -11.179 -7.876 20.232 1.00 95.31 89 ASP A C 1
ATOM 738 O O . ASP A 1 89 ? -12.339 -7.948 19.825 1.00 95.31 89 ASP A O 1
ATOM 742 N N . MET A 1 90 ? -10.681 -6.746 20.746 1.00 94.44 90 MET A N 1
ATOM 743 C CA . MET A 1 90 ? -11.493 -5.534 20.901 1.00 94.44 90 MET A CA 1
ATOM 744 C C . MET A 1 90 ? -12.059 -5.050 19.558 1.00 94.44 90 MET A C 1
ATOM 746 O O . MET A 1 90 ? -13.263 -4.820 19.451 1.00 94.44 90 MET A O 1
ATOM 750 N N . LYS A 1 91 ? -11.223 -4.932 18.517 1.00 95.62 91 LYS A N 1
ATOM 751 C CA . LYS A 1 91 ? -11.671 -4.473 17.192 1.00 95.62 91 LYS A CA 1
ATOM 752 C C . LYS A 1 91 ? -12.560 -5.493 16.488 1.00 95.62 91 LYS A C 1
ATOM 754 O O . LYS A 1 91 ? -13.507 -5.093 15.818 1.00 95.62 91 LYS A O 1
ATOM 759 N N . ALA A 1 92 ? -12.323 -6.791 16.681 1.00 95.81 92 ALA A N 1
ATOM 760 C CA . ALA A 1 92 ? -13.182 -7.846 16.150 1.00 95.81 92 ALA A CA 1
ATOM 761 C C . ALA A 1 92 ? -14.598 -7.782 16.739 1.00 95.81 92 ALA A C 1
ATOM 763 O O . ALA A 1 92 ? -15.567 -7.951 16.000 1.00 95.81 92 ALA A O 1
ATOM 764 N N . ARG A 1 93 ? -14.741 -7.477 18.037 1.00 96.31 93 ARG A N 1
ATOM 765 C CA . ARG A 1 93 ? -16.056 -7.251 18.662 1.00 96.31 93 ARG A CA 1
ATOM 766 C C . ARG A 1 93 ? -16.769 -6.055 18.042 1.00 96.31 93 ARG A C 1
ATOM 768 O O . ARG A 1 93 ? -17.895 -6.208 17.590 1.00 96.31 93 ARG A O 1
ATOM 775 N N . THR A 1 94 ? -16.087 -4.914 17.914 1.00 95.31 94 THR A N 1
ATOM 776 C CA . THR A 1 94 ? -16.653 -3.728 17.247 1.00 95.31 94 THR A CA 1
ATOM 777 C C . THR A 1 94 ? -17.058 -4.020 15.803 1.00 95.31 94 THR A C 1
ATOM 779 O O . THR A 1 94 ? -18.118 -3.586 15.361 1.00 95.31 94 THR A O 1
ATOM 782 N N . PHE A 1 95 ? -16.247 -4.781 15.069 1.00 95.94 95 PHE A N 1
ATOM 783 C CA . PHE A 1 95 ? -16.562 -5.209 13.711 1.00 95.94 95 PHE A CA 1
ATOM 784 C C . PHE A 1 95 ? -17.838 -6.062 13.666 1.00 95.94 95 PHE A C 1
ATOM 786 O O . PHE A 1 95 ? -18.730 -5.776 12.869 1.00 95.94 95 PHE A O 1
ATOM 793 N N . ILE A 1 96 ? -17.969 -7.055 14.552 1.00 95.56 96 ILE A N 1
ATOM 794 C CA . ILE A 1 96 ? -19.187 -7.871 14.679 1.00 95.56 96 ILE A CA 1
ATOM 795 C C . ILE A 1 96 ? -20.395 -6.994 15.034 1.00 95.56 96 ILE A C 1
ATOM 797 O O . ILE A 1 96 ? -21.460 -7.161 14.443 1.00 95.56 96 ILE A O 1
ATOM 801 N N . ASP A 1 97 ? -20.232 -6.023 15.932 1.00 95.44 97 ASP A N 1
ATOM 802 C CA . ASP A 1 97 ? -21.298 -5.090 16.298 1.00 95.44 97 ASP A CA 1
ATOM 803 C C . ASP A 1 97 ? -21.755 -4.238 15.107 1.00 95.44 97 ASP A C 1
ATOM 805 O O . ASP A 1 97 ? -22.952 -3.994 14.965 1.00 95.44 97 ASP A O 1
ATOM 809 N N . GLN A 1 98 ? -20.847 -3.813 14.217 1.00 93.88 98 GLN A N 1
ATOM 810 C CA . GLN A 1 98 ? -21.240 -3.132 12.976 1.00 93.88 98 GLN A CA 1
ATOM 811 C C . GLN A 1 98 ? -22.015 -4.057 12.039 1.00 93.88 98 GLN A C 1
ATOM 813 O O . GLN A 1 98 ? -23.019 -3.636 11.468 1.00 93.88 98 GLN A O 1
ATOM 818 N N . LEU A 1 99 ? -21.583 -5.312 11.895 1.00 93.25 99 LEU A N 1
ATOM 819 C CA . LEU A 1 99 ? -22.272 -6.280 11.041 1.00 93.25 99 LEU A CA 1
ATOM 820 C C . LEU A 1 99 ? -23.667 -6.626 11.573 1.00 93.25 99 LEU A C 1
ATOM 822 O O . LEU A 1 99 ? -24.603 -6.744 10.790 1.00 93.25 99 LEU A O 1
ATOM 826 N N . ASN A 1 100 ? -23.837 -6.716 12.893 1.00 94.00 100 ASN A N 1
ATOM 827 C CA . ASN A 1 100 ? -25.129 -6.995 13.525 1.00 94.00 100 ASN A CA 1
ATOM 828 C C . ASN A 1 100 ? -26.167 -5.876 13.329 1.00 94.00 100 ASN A C 1
ATOM 830 O O . ASN A 1 100 ? -27.358 -6.113 13.521 1.00 94.00 100 ASN A O 1
ATOM 834 N N . LYS A 1 101 ? -25.744 -4.661 12.951 1.00 92.19 101 LYS A N 1
ATOM 835 C CA . LYS A 1 101 ? -26.659 -3.561 12.596 1.00 92.19 101 LYS A CA 1
ATOM 836 C C . LYS A 1 101 ? -27.256 -3.726 11.199 1.00 92.19 101 LYS A C 1
ATOM 838 O O . LYS A 1 101 ? -28.236 -3.054 10.885 1.00 92.19 101 LYS A O 1
ATOM 843 N N . ILE A 1 102 ? -26.668 -4.580 10.362 1.00 91.81 102 ILE A N 1
ATOM 844 C CA . ILE A 1 102 ? -27.132 -4.818 8.998 1.00 91.81 102 ILE A CA 1
ATOM 845 C C . ILE A 1 102 ? -28.306 -5.809 9.053 1.00 91.81 102 ILE A C 1
ATOM 847 O O . ILE A 1 102 ? -28.184 -6.873 9.666 1.00 91.81 102 ILE A O 1
ATOM 851 N N . PRO A 1 103 ? -29.452 -5.500 8.425 1.00 92.12 103 PRO A N 1
ATOM 852 C CA . PRO A 1 103 ? -30.572 -6.427 8.340 1.00 92.12 103 PRO A CA 1
ATOM 853 C C . PRO A 1 103 ? -30.159 -7.773 7.723 1.00 92.12 103 PRO A C 1
ATOM 855 O O . PRO A 1 103 ? -29.548 -7.818 6.661 1.00 92.12 103 PRO A O 1
ATOM 858 N N . ALA A 1 104 ? -30.564 -8.890 8.337 1.00 85.69 104 ALA A N 1
ATOM 859 C CA . ALA A 1 104 ? -30.147 -10.239 7.923 1.00 85.69 104 ALA A CA 1
ATOM 860 C C . ALA A 1 104 ? -30.518 -10.627 6.473 1.00 85.69 104 ALA A C 1
ATOM 862 O O . ALA A 1 104 ? -29.949 -11.564 5.920 1.00 85.69 104 ALA A O 1
ATOM 863 N N . ALA A 1 105 ? -31.485 -9.935 5.865 1.00 85.06 105 ALA A N 1
ATOM 864 C CA . ALA A 1 105 ? -31.922 -10.169 4.489 1.00 85.06 105 ALA A CA 1
ATOM 865 C C . ALA A 1 105 ? -31.205 -9.277 3.454 1.00 85.06 105 ALA A C 1
ATOM 867 O O . ALA A 1 105 ? -31.479 -9.394 2.260 1.00 85.06 105 ALA A O 1
ATOM 868 N N . GLU A 1 106 ? -30.322 -8.375 3.887 1.00 92.19 106 GLU A N 1
ATOM 869 C CA . GLU A 1 106 ? -29.651 -7.417 3.012 1.00 92.19 106 GLU A CA 1
ATOM 870 C C . GLU A 1 106 ? -28.319 -7.970 2.490 1.00 92.19 106 GLU A C 1
ATOM 872 O O . GLU A 1 106 ? -27.465 -8.435 3.245 1.00 92.19 106 GLU A O 1
ATOM 877 N N . VAL A 1 107 ? -28.130 -7.907 1.170 1.00 92.69 107 VAL A N 1
ATOM 878 C CA . VAL A 1 107 ? -26.831 -8.168 0.543 1.00 92.69 107 VAL A CA 1
ATOM 879 C C . VAL A 1 107 ? -26.040 -6.868 0.554 1.00 92.69 107 VAL A C 1
ATOM 881 O O . VAL A 1 107 ? -26.485 -5.873 -0.011 1.00 92.69 107 VAL A O 1
ATOM 884 N N . PHE A 1 108 ? -24.852 -6.892 1.151 1.00 92.56 108 PHE A N 1
ATOM 885 C CA . PHE A 1 108 ? -23.989 -5.722 1.274 1.00 92.56 108 PHE A CA 1
ATOM 886 C C . PHE A 1 108 ? -22.549 -6.038 0.854 1.00 92.56 108 PHE A C 1
ATOM 888 O O . PHE A 1 108 ? -22.139 -7.199 0.775 1.00 92.56 108 PHE A O 1
ATOM 895 N N . ASP A 1 109 ? -21.772 -4.989 0.585 1.00 91.31 109 ASP A N 1
ATOM 896 C CA . ASP A 1 109 ? -20.336 -5.107 0.342 1.00 91.31 109 ASP A CA 1
ATOM 897 C C . ASP A 1 109 ? -19.572 -5.157 1.673 1.00 91.31 109 ASP A C 1
ATOM 899 O O . ASP A 1 109 ? -19.589 -4.210 2.457 1.00 91.31 109 ASP A O 1
ATOM 903 N N . MET A 1 110 ? -18.884 -6.269 1.930 1.00 92.81 110 MET A N 1
ATOM 904 C CA . MET A 1 110 ? -18.092 -6.475 3.145 1.00 92.81 110 MET A CA 1
ATOM 905 C C . MET A 1 110 ? -16.727 -5.764 3.093 1.00 92.81 110 MET A C 1
ATOM 907 O O . MET A 1 110 ? -16.096 -5.557 4.134 1.00 92.81 110 MET A O 1
ATOM 911 N N . TYR A 1 111 ? -16.255 -5.378 1.904 1.00 91.56 111 TYR A N 1
ATOM 912 C CA . TYR A 1 111 ? -14.911 -4.835 1.710 1.00 91.56 111 TYR A CA 1
ATOM 913 C C . TYR A 1 111 ? -14.629 -3.556 2.528 1.00 91.56 111 TYR A C 1
ATOM 915 O O . TYR A 1 111 ? -13.571 -3.498 3.170 1.00 91.56 111 TYR A O 1
ATOM 923 N N . PRO A 1 112 ? -15.546 -2.566 2.611 1.00 89.31 112 PRO A N 1
ATOM 924 C CA . PRO A 1 112 ? -15.354 -1.398 3.467 1.00 89.31 112 PRO A CA 1
ATOM 925 C C . PRO A 1 112 ? -15.213 -1.777 4.944 1.00 89.31 112 PRO A C 1
ATOM 927 O O . PRO A 1 112 ? -14.267 -1.338 5.592 1.00 89.31 112 PRO A O 1
ATOM 930 N N . TYR A 1 113 ? -16.076 -2.658 5.462 1.00 92.12 113 TYR A N 1
ATOM 931 C CA . TYR A 1 113 ? -16.056 -3.070 6.870 1.00 92.12 113 TYR A CA 1
ATOM 932 C C . TYR A 1 113 ? -14.729 -3.735 7.255 1.00 92.12 113 TYR A C 1
ATOM 934 O O . TYR A 1 113 ? -14.139 -3.400 8.284 1.00 92.12 113 TYR A O 1
ATOM 942 N N . ILE A 1 114 ? -14.230 -4.655 6.418 1.00 93.81 114 ILE A N 1
ATOM 943 C CA . ILE A 1 114 ? -12.931 -5.309 6.646 1.00 93.81 114 ILE A CA 1
ATOM 944 C C . ILE A 1 114 ? -11.805 -4.278 6.598 1.00 93.81 114 ILE A C 1
ATOM 946 O O . ILE A 1 114 ? -10.893 -4.326 7.427 1.00 93.81 114 ILE A O 1
ATOM 950 N N . THR A 1 115 ? -11.862 -3.341 5.650 1.00 91.69 115 THR A N 1
ATOM 951 C CA . THR A 1 115 ? -10.831 -2.309 5.512 1.00 91.69 115 THR A CA 1
ATOM 952 C C . THR A 1 115 ? -10.776 -1.412 6.745 1.00 91.69 115 THR A C 1
ATOM 954 O O . THR A 1 115 ? -9.693 -1.230 7.295 1.00 91.69 115 THR A O 1
ATOM 957 N N . HIS A 1 116 ? -11.920 -0.933 7.238 1.00 92.12 116 HIS A N 1
ATOM 958 C CA . HIS A 1 116 ? -11.992 -0.131 8.462 1.00 92.12 116 HIS A CA 1
ATOM 959 C C . HIS A 1 116 ? -11.478 -0.893 9.688 1.00 92.12 116 HIS A C 1
ATOM 961 O O . HIS A 1 116 ? -10.635 -0.381 10.421 1.00 92.12 116 HIS A O 1
ATOM 967 N N . CYS A 1 117 ? -11.893 -2.150 9.870 1.00 94.50 117 CYS A N 1
ATOM 968 C CA . CYS A 1 117 ? -11.397 -2.987 10.964 1.00 94.50 117 CYS A CA 1
ATOM 969 C C . CYS A 1 117 ? -9.873 -3.181 10.896 1.00 94.50 117 CYS A C 1
ATOM 971 O O . CYS A 1 117 ? -9.167 -3.010 11.889 1.00 94.50 117 CYS A O 1
ATOM 973 N N . THR A 1 118 ? -9.344 -3.470 9.706 1.00 94.06 118 THR A N 1
ATOM 974 C CA . THR A 1 118 ? -7.903 -3.678 9.505 1.00 94.06 118 THR A CA 1
ATOM 975 C C . THR A 1 118 ? -7.107 -2.394 9.752 1.00 94.06 118 THR A C 1
ATOM 977 O O . THR A 1 118 ? -6.030 -2.454 10.348 1.00 94.06 118 THR A O 1
ATOM 980 N N . LEU A 1 119 ? -7.631 -1.239 9.324 1.00 92.31 119 LEU A N 1
ATOM 981 C CA . LEU A 1 119 ? -7.017 0.069 9.557 1.00 92.31 119 LEU A CA 1
ATOM 982 C C . LEU A 1 119 ? -7.000 0.428 11.044 1.00 92.31 119 LEU A C 1
ATOM 984 O O . LEU A 1 119 ? -5.950 0.799 11.563 1.00 92.31 119 LEU A O 1
ATOM 988 N N . ASP A 1 120 ? -8.112 0.243 11.749 1.00 92.38 120 ASP A N 1
ATOM 989 C CA . ASP A 1 120 ? -8.182 0.474 13.193 1.00 92.38 120 ASP A CA 1
ATOM 990 C C . ASP A 1 120 ? -7.200 -0.415 13.961 1.00 92.38 120 ASP A C 1
ATOM 992 O O . ASP A 1 120 ? -6.524 0.055 14.877 1.00 92.38 120 ASP A O 1
ATOM 996 N N . ILE A 1 121 ? -7.091 -1.687 13.566 1.00 94.19 121 ILE A N 1
ATOM 997 C CA . ILE A 1 121 ? -6.134 -2.624 14.150 1.00 94.19 121 ILE A CA 1
ATOM 998 C C . ILE A 1 121 ? -4.702 -2.126 13.942 1.00 94.19 121 ILE A C 1
ATOM 1000 O O . ILE A 1 121 ? -3.979 -1.963 14.921 1.00 94.19 121 ILE A O 1
ATOM 1004 N N . ILE A 1 122 ? -4.279 -1.866 12.699 1.00 91.62 122 ILE A N 1
ATOM 1005 C CA . ILE A 1 122 ? -2.879 -1.509 12.425 1.00 91.62 122 ILE A CA 1
ATOM 1006 C C . ILE A 1 122 ? -2.511 -0.137 13.000 1.00 91.62 122 ILE A C 1
ATOM 1008 O O . ILE A 1 122 ? -1.397 0.031 13.500 1.00 91.62 122 ILE A O 1
ATOM 1012 N N . CYS A 1 123 ? -3.428 0.835 12.980 1.00 89.88 123 CYS A N 1
ATOM 1013 C CA . CYS A 1 123 ? -3.204 2.144 13.587 1.00 89.88 123 CYS A CA 1
ATOM 1014 C C . CYS A 1 123 ? -3.029 2.029 15.104 1.00 89.88 123 CYS A C 1
ATOM 1016 O O . CYS A 1 123 ? -2.117 2.643 15.657 1.00 89.88 123 CYS A O 1
ATOM 1018 N N . GLU A 1 124 ? -3.821 1.200 15.781 1.00 90.38 124 GLU A N 1
ATOM 1019 C CA . GLU A 1 124 ? -3.703 1.054 17.230 1.00 90.38 124 GLU A CA 1
ATOM 1020 C C . GLU A 1 124 ? -2.498 0.187 17.624 1.00 90.38 124 GLU A C 1
ATOM 1022 O O . GLU A 1 124 ? -1.752 0.557 18.529 1.00 90.38 124 GLU A O 1
ATOM 1027 N N . THR A 1 125 ? -2.225 -0.917 16.920 1.00 90.12 125 THR A N 1
ATOM 1028 C CA . THR A 1 125 ? -1.113 -1.817 17.277 1.00 90.12 125 THR A CA 1
ATOM 1029 C C . THR A 1 125 ? 0.251 -1.272 16.874 1.00 90.12 125 THR A C 1
ATOM 1031 O O . THR A 1 125 ? 1.210 -1.416 17.625 1.00 90.12 125 THR A O 1
ATOM 1034 N N . ALA A 1 126 ? 0.372 -0.678 15.682 1.00 86.62 126 ALA A N 1
ATOM 1035 C CA . ALA A 1 126 ? 1.664 -0.235 15.155 1.00 86.62 126 ALA A CA 1
ATOM 1036 C C . ALA A 1 126 ? 1.935 1.255 15.387 1.00 86.62 126 ALA A C 1
ATOM 1038 O O . ALA A 1 126 ? 3.099 1.644 15.481 1.00 86.62 126 ALA A O 1
ATOM 1039 N N . MET A 1 127 ? 0.892 2.090 15.458 1.00 83.81 127 MET A N 1
ATOM 1040 C CA . MET A 1 127 ? 1.038 3.542 15.630 1.00 83.81 127 MET A CA 1
ATOM 1041 C C . MET A 1 127 ? 0.535 4.054 16.980 1.00 83.81 127 MET A C 1
ATOM 1043 O O . MET A 1 127 ? 0.689 5.246 17.223 1.00 83.81 127 MET A O 1
ATOM 1047 N N . GLY A 1 128 ? -0.091 3.205 17.808 1.00 85.00 128 GLY A N 1
ATOM 1048 C CA . GLY A 1 128 ? -0.699 3.591 19.085 1.00 85.00 128 GLY A CA 1
ATOM 1049 C C . GLY A 1 128 ? -1.798 4.649 18.970 1.00 85.00 128 GLY A C 1
ATOM 1050 O O . GLY A 1 128 ? -2.088 5.337 19.948 1.00 85.00 128 GLY A O 1
ATOM 1051 N N . VAL A 1 129 ? -2.402 4.805 17.787 1.00 85.69 129 VAL A N 1
ATOM 1052 C CA . VAL A 1 129 ? -3.464 5.784 17.525 1.00 85.69 129 VAL A CA 1
ATOM 1053 C C . VAL A 1 129 ? -4.796 5.065 17.367 1.00 85.69 129 VAL A C 1
ATOM 1055 O O . VAL A 1 129 ? -4.934 4.172 16.535 1.00 85.69 129 VAL A O 1
ATOM 1058 N N . GLN A 1 130 ? -5.796 5.503 18.129 1.00 85.88 130 GLN A N 1
ATOM 1059 C CA . GLN A 1 130 ? -7.174 5.046 17.983 1.00 85.88 130 GLN A CA 1
ATOM 1060 C C . GLN A 1 130 ? -7.873 5.888 16.912 1.00 85.88 130 GLN A C 1
ATOM 1062 O O . GLN A 1 130 ? -8.109 7.075 17.114 1.00 85.88 130 GLN A O 1
ATOM 1067 N N . LEU A 1 131 ? -8.133 5.275 15.755 1.00 83.19 131 LEU A N 1
ATOM 1068 C CA . LEU A 1 131 ? -8.737 5.927 14.588 1.00 83.19 131 LEU A CA 1
ATOM 1069 C C . LEU A 1 131 ? -10.281 5.909 14.613 1.00 83.19 131 LEU A C 1
ATOM 1071 O O . LEU A 1 131 ? -10.893 6.775 14.004 1.00 83.19 131 LEU A O 1
ATOM 1075 N N . ASP A 1 132 ? -10.874 4.919 15.291 1.00 86.06 132 ASP A N 1
ATOM 1076 C CA . ASP A 1 132 ? -12.324 4.646 15.390 1.00 86.06 132 ASP A CA 1
ATOM 1077 C C . ASP A 1 132 ? -13.093 4.703 14.054 1.00 86.06 132 ASP A C 1
ATOM 1079 O O . ASP A 1 132 ? -14.260 5.097 13.970 1.00 86.06 132 ASP A O 1
ATOM 1083 N N . SER A 1 133 ? -12.444 4.272 12.969 1.00 86.50 133 SER A N 1
ATOM 1084 C CA . SER A 1 133 ? -12.986 4.418 11.615 1.00 86.50 133 SER A CA 1
ATOM 1085 C C . SER A 1 133 ? -14.187 3.515 11.331 1.00 86.50 133 SER A C 1
ATOM 1087 O O . SER A 1 133 ? -14.896 3.735 10.357 1.00 86.50 133 SER A O 1
ATOM 1089 N N . MET A 1 134 ? -14.431 2.499 12.164 1.00 86.06 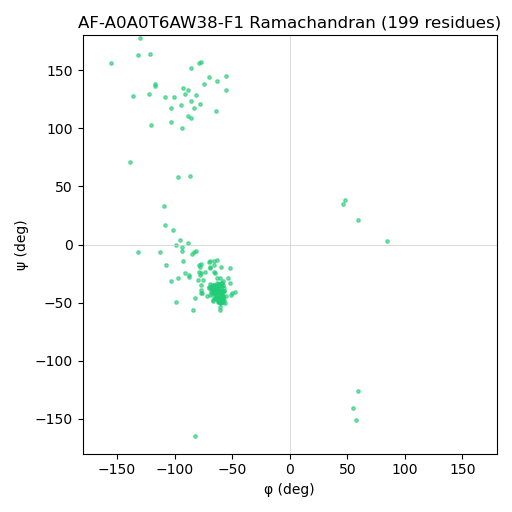134 MET A N 1
ATOM 1090 C CA . MET A 1 134 ? -15.616 1.640 12.058 1.00 86.06 134 MET A CA 1
ATOM 1091 C C . MET A 1 134 ? -16.905 2.328 12.527 1.00 86.06 134 MET A C 1
ATOM 1093 O O . MET A 1 134 ? -17.991 1.896 12.140 1.00 86.06 134 MET A O 1
ATOM 1097 N N . ASN A 1 135 ? -16.798 3.352 13.378 1.00 84.00 135 ASN A N 1
ATOM 1098 C CA . ASN A 1 135 ? -17.941 4.111 13.889 1.00 84.00 135 ASN A CA 1
ATOM 1099 C C . ASN A 1 135 ? -18.089 5.467 13.191 1.00 84.00 135 ASN A C 1
ATOM 1101 O O . ASN A 1 135 ? -19.207 5.953 13.025 1.00 84.00 135 ASN A O 1
ATOM 1105 N N . GLU A 1 136 ? -16.982 6.070 12.761 1.00 80.06 136 GLU A N 1
ATOM 1106 C CA . GLU A 1 136 ? -16.989 7.352 12.064 1.00 80.06 136 GLU A CA 1
ATOM 1107 C C . GLU A 1 136 ? -17.156 7.173 10.548 1.00 80.06 136 GLU A C 1
ATOM 1109 O O . GLU A 1 136 ? -16.242 6.747 9.845 1.00 80.06 136 GLU A O 1
ATOM 1114 N N . GLN A 1 137 ? -18.318 7.571 10.019 1.00 61.09 137 GLN A N 1
ATOM 1115 C CA . GLN A 1 137 ? -18.645 7.454 8.590 1.00 61.09 137 GLN A CA 1
ATOM 1116 C C . GLN A 1 137 ? -17.752 8.283 7.644 1.00 61.09 137 GLN A C 1
ATOM 1118 O O . GLN A 1 137 ? -17.838 8.093 6.433 1.00 61.09 137 GLN A O 1
ATOM 1123 N N . ASN A 1 138 ? -16.957 9.233 8.149 1.00 63.50 138 ASN A N 1
ATOM 1124 C CA . ASN A 1 138 ? -16.238 10.200 7.316 1.00 63.50 138 ASN A CA 1
ATOM 1125 C C . ASN A 1 138 ? -14.811 10.426 7.820 1.00 63.50 138 ASN A C 1
ATOM 1127 O O . ASN A 1 138 ? -14.476 11.459 8.403 1.00 63.50 138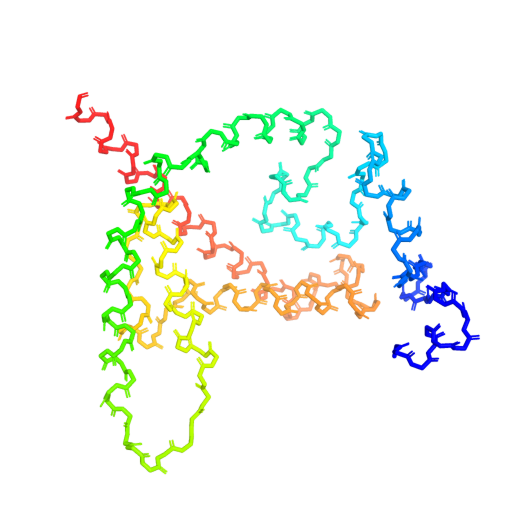 ASN A O 1
ATOM 1131 N N . ASN A 1 139 ? -13.981 9.404 7.637 1.00 80.19 139 ASN A N 1
ATOM 1132 C CA . ASN A 1 139 ? -12.607 9.421 8.094 1.00 80.19 139 ASN A CA 1
ATOM 1133 C C . ASN A 1 139 ? -11.677 9.904 6.969 1.00 80.19 139 ASN A C 1
ATOM 1135 O O . ASN A 1 139 ? -11.283 9.135 6.089 1.00 80.19 139 ASN A O 1
ATOM 1139 N N . GLU A 1 140 ? -11.294 11.182 7.035 1.00 87.88 140 GLU A N 1
ATOM 1140 C CA . GLU A 1 140 ? -10.424 11.848 6.051 1.00 87.88 140 GLU A CA 1
ATOM 1141 C C . GLU A 1 140 ? -9.118 11.070 5.794 1.00 87.88 140 GLU A C 1
ATOM 1143 O O . GLU A 1 140 ? -8.604 11.036 4.674 1.00 87.88 140 GLU A O 1
ATOM 1148 N N . TYR A 1 141 ? -8.588 10.396 6.820 1.00 88.25 141 TYR A N 1
ATOM 1149 C CA . TYR A 1 141 ? -7.388 9.575 6.698 1.00 88.25 141 TYR A CA 1
ATOM 1150 C C . TYR A 1 141 ? -7.637 8.312 5.861 1.00 88.25 141 TYR A C 1
ATOM 1152 O O . TYR A 1 141 ? -6.832 7.996 4.981 1.00 88.25 141 TYR A O 1
ATOM 1160 N N . VAL A 1 142 ? -8.761 7.621 6.070 1.00 89.06 142 VAL A N 1
ATOM 1161 C CA . VAL A 1 142 ? -9.146 6.442 5.273 1.00 89.06 142 VAL A CA 1
ATOM 1162 C C . VAL A 1 142 ? -9.354 6.830 3.806 1.00 89.06 142 VAL A C 1
ATOM 1164 O O . VAL A 1 142 ? -8.801 6.187 2.907 1.00 89.06 142 VAL A O 1
ATOM 1167 N N . ASP A 1 143 ? -10.060 7.930 3.552 1.00 91.12 143 ASP A N 1
ATOM 1168 C CA . ASP A 1 143 ? -10.293 8.445 2.197 1.00 91.12 143 ASP A CA 1
ATOM 1169 C C . ASP A 1 143 ? -8.993 8.838 1.489 1.00 91.12 143 ASP A C 1
ATOM 1171 O O . ASP A 1 143 ? -8.815 8.595 0.284 1.00 91.12 143 ASP A O 1
ATOM 1175 N N . ALA A 1 144 ? -8.049 9.417 2.234 1.00 94.25 144 ALA A N 1
ATOM 1176 C CA . ALA A 1 144 ? -6.727 9.741 1.726 1.0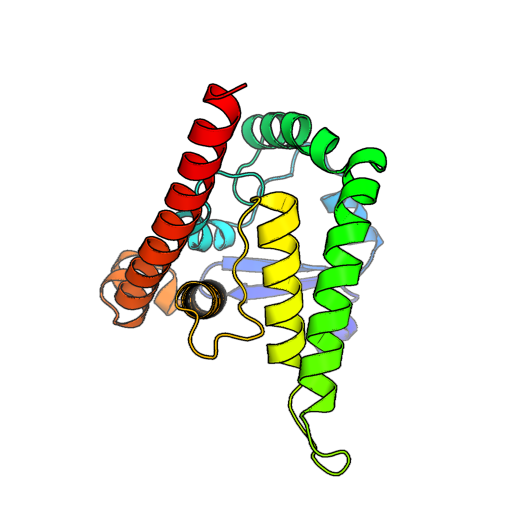0 94.25 144 ALA A CA 1
ATOM 1177 C C . ALA A 1 144 ? -5.930 8.477 1.361 1.00 94.25 144 ALA A C 1
ATOM 1179 O O . ALA A 1 144 ? -5.306 8.457 0.296 1.00 94.25 144 ALA A O 1
ATOM 1180 N N . ILE A 1 145 ? -5.994 7.402 2.163 1.00 92.56 145 ILE A N 1
ATOM 1181 C CA . ILE A 1 145 ? -5.357 6.110 1.837 1.00 92.56 145 ILE A CA 1
ATOM 1182 C C . ILE A 1 145 ? -5.917 5.555 0.527 1.00 92.56 145 ILE A C 1
ATOM 1184 O O . ILE A 1 145 ? -5.141 5.193 -0.366 1.00 92.56 145 ILE A O 1
ATOM 1188 N N . TYR A 1 146 ? -7.244 5.504 0.387 1.00 92.31 146 TYR A N 1
ATOM 1189 C CA . TYR A 1 146 ? -7.891 5.009 -0.830 1.00 92.31 146 TYR A CA 1
ATOM 1190 C C . TYR A 1 146 ? -7.496 5.832 -2.052 1.00 92.31 146 TYR A C 1
ATOM 1192 O O . TYR A 1 146 ? -7.104 5.276 -3.081 1.00 92.31 146 TYR A O 1
ATOM 1200 N N . THR A 1 147 ? -7.539 7.157 -1.921 1.00 95.12 147 THR A N 1
ATOM 1201 C CA . THR A 1 147 ? -7.200 8.089 -2.999 1.00 95.12 147 THR A CA 1
ATOM 1202 C C . THR A 1 147 ? -5.749 7.913 -3.450 1.00 95.12 147 THR A C 1
ATOM 1204 O O . THR A 1 147 ? -5.480 7.782 -4.646 1.00 95.12 147 THR A O 1
ATOM 1207 N N . VAL A 1 148 ? -4.800 7.878 -2.511 1.00 96.06 148 VAL A N 1
ATOM 1208 C CA . VAL A 1 148 ? -3.372 7.721 -2.822 1.00 96.06 148 VAL A CA 1
ATOM 1209 C C . VAL A 1 148 ? -3.093 6.351 -3.437 1.00 96.06 148 VAL A C 1
ATOM 1211 O O . VAL A 1 148 ? -2.360 6.274 -4.426 1.00 96.06 148 VAL A O 1
ATOM 1214 N N . THR A 1 149 ? -3.711 5.287 -2.918 1.00 93.38 149 THR A N 1
ATOM 1215 C CA . THR A 1 149 ? -3.527 3.916 -3.418 1.00 93.38 149 THR A CA 1
ATOM 1216 C C . THR A 1 149 ? -4.088 3.743 -4.831 1.00 93.38 149 THR A C 1
ATOM 1218 O O . THR A 1 149 ? -3.373 3.247 -5.706 1.00 93.38 149 THR A O 1
ATOM 1221 N N . ASP A 1 150 ? -5.318 4.200 -5.098 1.00 94.81 150 ASP A N 1
ATOM 1222 C CA . ASP A 1 150 ? -5.913 4.154 -6.443 1.00 94.81 150 ASP A CA 1
ATOM 1223 C C . ASP A 1 150 ? -5.059 4.935 -7.447 1.00 94.81 150 ASP A C 1
ATOM 1225 O O . ASP A 1 150 ? -4.698 4.423 -8.510 1.00 94.81 150 ASP A O 1
ATOM 1229 N N . ILE A 1 151 ? -4.672 6.166 -7.105 1.00 96.12 151 ILE A N 1
ATOM 1230 C CA . ILE A 1 151 ? -3.899 7.003 -8.022 1.00 96.12 151 ILE A CA 1
ATOM 1231 C C . ILE A 1 151 ? -2.502 6.412 -8.259 1.00 96.12 151 ILE A C 1
ATOM 1233 O O . ILE A 1 151 ? -2.046 6.399 -9.406 1.00 96.12 151 ILE A O 1
ATOM 1237 N N . ALA A 1 152 ? -1.837 5.870 -7.234 1.00 94.12 152 ALA A N 1
ATOM 1238 C CA . ALA A 1 152 ? -0.550 5.195 -7.394 1.00 94.12 152 ALA A CA 1
ATOM 1239 C C . ALA A 1 152 ? -0.659 3.992 -8.346 1.00 94.12 152 ALA A C 1
ATOM 1241 O O . ALA A 1 152 ? 0.129 3.889 -9.290 1.00 94.12 152 ALA A O 1
ATOM 1242 N N . LEU A 1 153 ? -1.674 3.137 -8.177 1.00 93.00 153 LEU A N 1
ATOM 1243 C CA . LEU A 1 153 ? -1.937 2.016 -9.088 1.00 93.00 153 LEU A CA 1
ATOM 1244 C C . LEU A 1 153 ? -2.225 2.498 -10.514 1.00 93.00 153 LEU A C 1
ATOM 1246 O O . LEU A 1 153 ? -1.699 1.940 -11.480 1.00 93.00 153 LEU A O 1
ATOM 1250 N N . GLN A 1 154 ? -2.996 3.575 -10.664 1.00 94.06 154 GLN A N 1
ATOM 1251 C CA . GLN A 1 154 ? -3.260 4.175 -11.969 1.00 94.06 154 GLN A CA 1
ATOM 1252 C C . GLN A 1 154 ? -1.985 4.689 -12.641 1.00 94.06 154 GLN A C 1
ATOM 1254 O O . GLN A 1 154 ? -1.849 4.508 -13.851 1.00 94.06 154 GLN A O 1
ATOM 1259 N N . ARG A 1 155 ? -1.036 5.276 -11.900 1.00 93.50 155 ARG A N 1
ATOM 1260 C CA . ARG A 1 155 ? 0.265 5.695 -12.458 1.00 93.50 155 ARG A CA 1
ATOM 1261 C C . ARG A 1 155 ? 1.110 4.513 -12.924 1.00 93.50 155 ARG A C 1
ATOM 1263 O O . ARG A 1 155 ? 1.795 4.632 -13.936 1.00 93.50 155 ARG A O 1
ATOM 1270 N N . ILE A 1 156 ? 1.033 3.374 -12.234 1.00 91.19 156 ILE A N 1
ATOM 1271 C CA . ILE A 1 156 ? 1.746 2.156 -12.640 1.00 91.19 156 ILE A CA 1
ATOM 1272 C C . ILE A 1 156 ? 1.219 1.658 -13.990 1.00 91.19 156 ILE A C 1
ATOM 1274 O O . ILE A 1 156 ? 2.014 1.358 -14.878 1.00 91.19 156 ILE A O 1
ATOM 1278 N N . ILE A 1 157 ? -0.104 1.600 -14.169 1.00 91.38 157 ILE A N 1
ATOM 1279 C CA . ILE A 1 157 ? -0.717 0.959 -15.345 1.00 91.38 157 ILE A CA 1
ATOM 1280 C C . ILE A 1 157 ? -0.968 1.901 -16.533 1.00 91.38 157 ILE A C 1
ATOM 1282 O O . ILE A 1 157 ? -1.059 1.413 -17.658 1.00 91.38 157 ILE A O 1
ATOM 1286 N N . LYS A 1 158 ? -1.105 3.221 -16.320 1.00 93.00 158 LYS A N 1
ATOM 1287 C CA . LYS A 1 158 ? -1.423 4.213 -17.369 1.00 93.00 158 LYS A CA 1
ATOM 1288 C C . LYS A 1 158 ? -0.166 4.996 -17.775 1.00 93.00 158 LYS A C 1
ATOM 1290 O O . LYS A 1 158 ? 0.225 5.914 -17.052 1.00 93.00 158 LYS A O 1
ATOM 1295 N N . PRO A 1 159 ? 0.435 4.724 -18.950 1.00 91.94 159 PRO A N 1
ATOM 1296 C CA . PRO A 1 159 ? 1.697 5.350 -19.353 1.00 91.94 159 PRO A CA 1
ATOM 1297 C C . PRO A 1 159 ? 1.659 6.883 -19.410 1.00 91.94 159 PRO A C 1
ATOM 1299 O O . PRO A 1 159 ? 2.647 7.533 -19.091 1.00 91.94 159 PRO A O 1
ATOM 1302 N N . TRP A 1 160 ? 0.512 7.485 -19.736 1.00 92.00 160 TRP A N 1
ATOM 1303 C CA . TRP A 1 160 ? 0.358 8.946 -19.785 1.00 92.00 160 TRP A CA 1
ATOM 1304 C C . TRP A 1 160 ? 0.407 9.635 -18.408 1.00 92.00 160 TRP A C 1
ATOM 1306 O O . TRP A 1 160 ? 0.579 10.849 -18.349 1.00 92.00 160 TRP A O 1
ATOM 1316 N N . TYR A 1 161 ? 0.298 8.888 -17.302 1.00 93.44 161 TYR A N 1
ATOM 1317 C CA . TYR A 1 161 ? 0.489 9.409 -15.940 1.00 93.44 161 TYR A CA 1
ATOM 1318 C C . TYR A 1 161 ? 1.883 9.124 -15.356 1.00 93.44 161 TYR A C 1
ATOM 1320 O O . TYR A 1 161 ? 2.175 9.519 -14.221 1.00 93.44 161 TYR A O 1
ATOM 1328 N N . GLN A 1 162 ? 2.757 8.449 -16.106 1.00 92.19 162 GLN A N 1
ATOM 1329 C CA . GLN A 1 162 ? 4.114 8.144 -15.656 1.00 92.19 162 GLN A CA 1
ATOM 1330 C C . GLN A 1 162 ? 5.013 9.391 -15.626 1.00 92.19 162 GLN A C 1
ATOM 1332 O O . GLN A 1 162 ? 5.671 9.594 -14.599 1.00 92.19 162 GLN A O 1
ATOM 1337 N N . PRO A 1 163 ? 5.016 10.281 -16.647 1.00 92.94 163 PRO A N 1
ATOM 1338 C CA . PRO A 1 163 ? 5.782 11.522 -16.580 1.00 92.94 163 PRO A CA 1
ATOM 1339 C C . PRO A 1 163 ? 5.260 12.429 -15.462 1.00 92.94 163 PRO A C 1
ATOM 1341 O O . PRO A 1 163 ? 4.131 12.921 -15.518 1.00 92.94 163 PRO A O 1
ATOM 1344 N N . SER A 1 164 ? 6.090 12.675 -14.445 1.00 91.56 164 SER A N 1
ATOM 1345 C CA . SER A 1 164 ? 5.688 13.440 -13.256 1.00 91.56 164 SER A CA 1
ATOM 1346 C C . SER A 1 164 ? 5.233 14.864 -13.576 1.00 91.56 164 SER A C 1
ATOM 1348 O O . SER A 1 164 ? 4.317 15.354 -12.927 1.00 91.56 164 SER A O 1
ATOM 1350 N N . ILE A 1 165 ? 5.809 15.504 -14.601 1.00 93.25 165 ILE A N 1
ATOM 1351 C CA . ILE A 1 165 ? 5.389 16.842 -15.050 1.00 93.25 165 ILE A CA 1
ATOM 1352 C C . ILE A 1 165 ? 3.923 16.809 -15.496 1.00 93.25 165 ILE A C 1
ATOM 1354 O O . ILE A 1 165 ? 3.105 17.555 -14.969 1.00 93.25 165 ILE A O 1
ATOM 1358 N N . ILE A 1 166 ? 3.578 15.897 -16.410 1.00 93.56 166 ILE A N 1
ATOM 1359 C CA . ILE A 1 166 ? 2.209 15.750 -16.920 1.00 93.56 166 ILE A CA 1
ATOM 1360 C C . ILE A 1 166 ? 1.266 15.405 -15.769 1.00 93.56 166 ILE A C 1
ATOM 1362 O O . ILE A 1 166 ? 0.232 16.047 -15.608 1.00 93.56 166 ILE A O 1
ATOM 1366 N N . PHE A 1 167 ? 1.644 14.434 -14.933 1.00 95.19 167 PHE A N 1
ATOM 1367 C CA . PHE A 1 167 ? 0.833 14.000 -13.800 1.00 95.19 167 PHE A CA 1
ATOM 1368 C C . PHE A 1 167 ? 0.511 15.148 -12.836 1.00 95.19 167 PHE A C 1
ATOM 1370 O O . PHE A 1 167 ? -0.657 15.342 -12.506 1.00 95.19 167 PHE A O 1
ATOM 1377 N N . ASN A 1 168 ? 1.508 15.943 -12.438 1.00 94.75 168 ASN A N 1
ATOM 1378 C CA . ASN A 1 168 ? 1.339 17.038 -11.479 1.00 94.75 168 ASN A CA 1
ATOM 1379 C C . ASN A 1 168 ? 0.453 18.181 -12.008 1.00 94.75 168 ASN A C 1
ATOM 1381 O O . ASN A 1 168 ? -0.157 18.893 -11.213 1.00 94.75 168 ASN A O 1
ATOM 1385 N N . LEU A 1 169 ? 0.341 18.342 -13.330 1.00 95.25 169 LEU A N 1
ATOM 1386 C CA . LEU A 1 169 ? -0.566 19.315 -13.951 1.00 95.25 169 LEU A CA 1
ATOM 1387 C C . LEU A 1 169 ? -2.030 18.843 -13.959 1.00 95.25 169 LEU A C 1
ATOM 1389 O O . LEU A 1 169 ? -2.949 19.659 -14.080 1.00 95.25 169 LEU A O 1
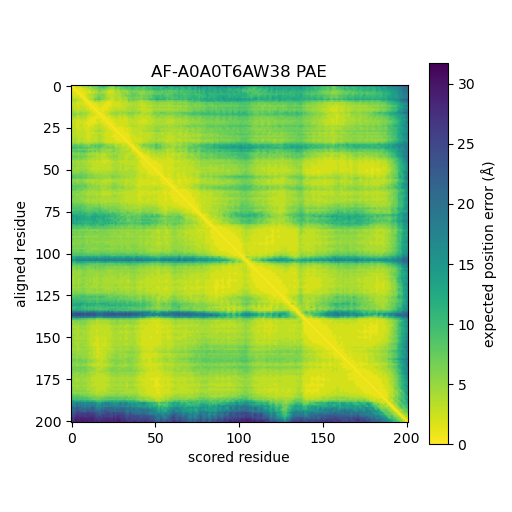ATOM 1393 N N . THR A 1 170 ? -2.272 17.540 -13.802 1.00 96.19 170 THR A N 1
ATOM 1394 C CA . THR A 1 170 ? -3.629 16.984 -13.768 1.00 96.19 170 THR A CA 1
ATOM 1395 C C . THR A 1 170 ? -4.325 17.222 -12.429 1.00 96.19 170 THR A C 1
ATOM 1397 O O . THR A 1 170 ? -3.693 17.369 -11.383 1.00 96.19 170 THR A O 1
ATOM 1400 N N . GLU A 1 171 ? -5.658 17.187 -12.442 1.00 95.75 171 GLU A N 1
ATOM 1401 C CA . GLU A 1 171 ? -6.468 17.204 -11.220 1.00 95.75 171 GLU A CA 1
ATOM 1402 C C . GLU A 1 171 ? -6.139 16.022 -10.294 1.00 95.75 171 GLU A C 1
ATOM 1404 O O . GLU A 1 171 ? -5.983 16.207 -9.089 1.00 95.75 171 GLU A O 1
ATOM 1409 N N . LYS A 1 172 ? -5.925 14.825 -10.861 1.00 95.06 172 LYS A N 1
ATOM 1410 C CA . LYS A 1 172 ? -5.491 13.639 -10.104 1.00 95.06 172 LYS A CA 1
ATOM 1411 C C . LYS A 1 172 ? -4.147 13.856 -9.412 1.00 95.06 172 LYS A C 1
ATOM 1413 O O . LYS A 1 172 ? -3.992 13.438 -8.272 1.00 95.06 172 LYS A O 1
ATOM 1418 N N . GLY A 1 173 ? -3.199 14.524 -10.068 1.00 95.62 173 GLY A N 1
ATOM 1419 C CA . GLY A 1 173 ? -1.916 14.876 -9.460 1.00 95.62 173 GLY A CA 1
ATOM 1420 C C . GLY A 1 173 ? -2.072 15.803 -8.264 1.00 95.62 173 GLY A C 1
ATOM 1421 O O . GLY A 1 173 ? -1.510 15.534 -7.205 1.00 95.62 173 GLY A O 1
ATOM 1422 N N . ARG A 1 174 ? -2.892 16.853 -8.396 1.00 96.38 174 ARG A N 1
ATOM 1423 C CA . ARG A 1 174 ? -3.194 17.766 -7.282 1.00 96.38 174 ARG A CA 1
ATOM 1424 C C . ARG A 1 174 ? -3.865 17.041 -6.118 1.00 96.38 174 ARG A C 1
ATOM 1426 O O . ARG A 1 174 ? -3.396 17.161 -4.990 1.00 96.38 174 ARG A O 1
ATOM 1433 N N . ARG A 1 175 ? -4.897 16.240 -6.400 1.00 96.69 175 ARG A N 1
ATOM 1434 C CA . ARG A 1 175 ? -5.612 15.451 -5.388 1.00 96.69 175 ARG A CA 1
ATOM 1435 C C . ARG A 1 175 ? -4.691 14.452 -4.683 1.00 96.69 175 ARG A C 1
ATOM 1437 O O . ARG A 1 175 ? -4.750 14.333 -3.468 1.00 96.69 175 ARG A O 1
ATOM 1444 N N . PHE A 1 176 ? -3.802 13.785 -5.420 1.00 97.25 176 PHE A N 1
ATOM 1445 C CA . PHE A 1 176 ? -2.803 12.887 -4.841 1.00 97.25 176 PHE A CA 1
ATOM 1446 C C . PHE A 1 176 ? -1.913 13.605 -3.823 1.00 97.25 176 PHE A C 1
ATOM 1448 O O . PHE A 1 176 ? -1.773 13.123 -2.706 1.00 97.25 176 PHE A O 1
ATOM 1455 N N . HIS A 1 177 ? -1.352 14.767 -4.173 1.00 96.50 177 HIS A N 1
ATOM 1456 C CA . HIS A 1 177 ? -0.482 15.516 -3.256 1.00 96.50 177 HIS A CA 1
ATOM 1457 C C . HIS A 1 177 ? -1.233 16.060 -2.037 1.00 96.50 177 HIS A C 1
ATOM 1459 O O . HIS A 1 177 ? -0.693 16.024 -0.936 1.00 96.50 177 HIS A O 1
ATOM 1465 N N . GLN A 1 178 ? -2.483 16.501 -2.207 1.00 96.81 178 GLN A N 1
ATOM 1466 C CA . GLN A 1 178 ? -3.345 16.904 -1.088 1.00 96.81 178 GLN A CA 1
ATOM 1467 C C . GLN A 1 178 ? -3.586 15.740 -0.120 1.00 96.81 178 GLN A C 1
ATOM 1469 O O . GLN A 1 178 ? -3.348 15.879 1.077 1.00 96.81 178 GLN A O 1
ATOM 1474 N N . SER A 1 179 ? -3.982 14.571 -0.635 1.00 97.12 179 SER A N 1
ATOM 1475 C CA . SER A 1 179 ? -4.190 13.377 0.189 1.00 97.12 179 SER A CA 1
ATOM 1476 C C . SER A 1 179 ? -2.896 12.897 0.849 1.00 97.12 179 SER A C 1
ATOM 1478 O O . SER A 1 179 ? -2.922 12.506 2.009 1.00 97.12 179 SER A O 1
ATOM 1480 N N . VAL A 1 180 ? -1.747 12.977 0.170 1.00 96.75 180 VAL A N 1
ATOM 1481 C CA . VAL A 1 180 ? -0.442 12.699 0.796 1.00 96.75 180 VAL A CA 1
ATOM 1482 C C . VAL A 1 180 ? -0.188 13.627 1.990 1.00 96.75 180 VAL A C 1
ATOM 1484 O O . VAL A 1 180 ? 0.277 13.146 3.022 1.00 96.75 180 VAL A O 1
ATOM 1487 N N . GLY A 1 181 ? -0.552 14.910 1.886 1.00 96.31 181 GLY A N 1
ATOM 1488 C CA . GLY A 1 181 ? -0.489 15.862 2.999 1.00 96.31 181 GLY A CA 1
ATOM 1489 C C . GLY A 1 181 ? -1.280 15.388 4.220 1.00 96.31 181 GLY A C 1
ATOM 1490 O O . GLY A 1 181 ? -0.711 15.267 5.301 1.00 96.31 181 GLY A O 1
ATOM 1491 N N . VAL A 1 182 ? -2.543 14.993 4.028 1.00 94.50 182 VAL A N 1
ATOM 1492 C CA . VAL A 1 182 ? -3.398 14.439 5.098 1.00 94.50 182 VAL A CA 1
ATOM 1493 C C . VAL A 1 182 ? -2.745 13.224 5.774 1.00 94.50 182 VAL A C 1
ATOM 1495 O O . VAL A 1 182 ? -2.716 13.121 7.005 1.00 94.50 182 VAL A O 1
ATOM 1498 N N . LEU A 1 183 ? -2.174 12.304 4.988 1.00 92.88 183 LEU A N 1
ATOM 1499 C CA . LEU A 1 183 ? -1.514 11.100 5.511 1.00 92.88 183 LEU A CA 1
ATOM 1500 C C . LEU A 1 183 ? -0.261 11.434 6.336 1.00 92.88 183 LEU A C 1
ATOM 1502 O O . LEU A 1 183 ? -0.014 10.821 7.385 1.00 92.88 183 LEU A O 1
ATOM 1506 N N . 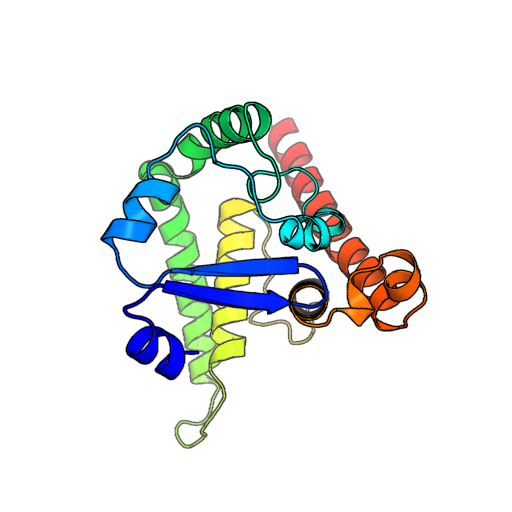HIS A 1 184 ? 0.537 12.400 5.876 1.00 93.62 184 HIS A N 1
ATOM 1507 C CA . HIS A 1 184 ? 1.717 12.881 6.597 1.00 93.62 184 HIS A CA 1
ATOM 1508 C C . HIS A 1 184 ? 1.340 13.614 7.882 1.00 93.62 184 HIS A C 1
ATOM 1510 O O . HIS A 1 184 ? 1.973 13.371 8.913 1.00 93.62 184 HIS A O 1
ATOM 1516 N N . ASP A 1 185 ? 0.285 14.424 7.867 1.00 91.25 185 ASP A N 1
ATOM 1517 C CA . ASP A 1 185 ? -0.219 15.118 9.053 1.00 91.25 185 ASP A CA 1
ATOM 1518 C C . ASP A 1 185 ? -0.739 14.134 10.104 1.00 91.25 185 ASP A C 1
ATOM 1520 O O . ASP A 1 185 ? -0.448 14.274 11.296 1.00 91.25 185 ASP A O 1
ATOM 1524 N N . PHE A 1 186 ? -1.451 13.085 9.687 1.00 8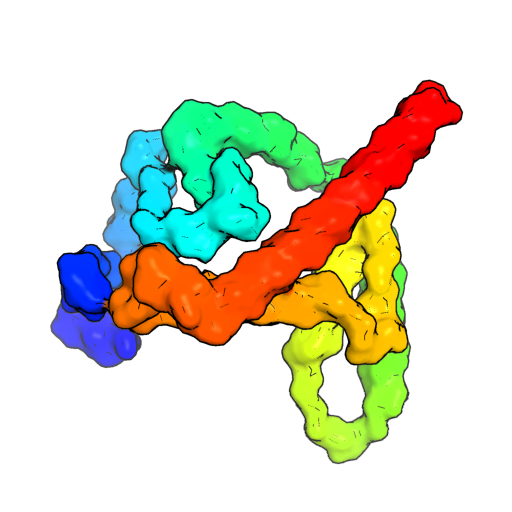7.56 186 PHE A N 1
A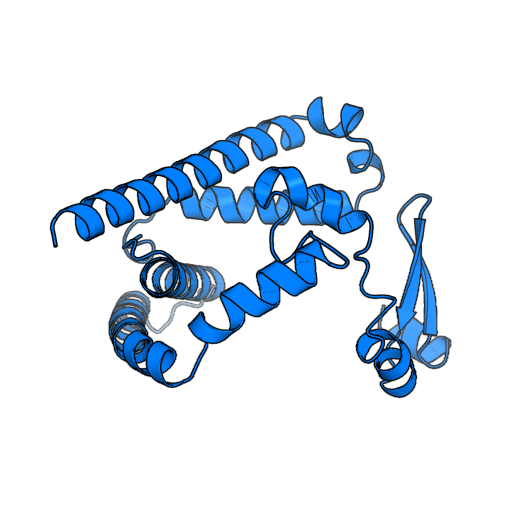TOM 1525 C CA . PHE A 1 186 ? -1.893 12.022 10.590 1.00 87.56 186 PHE A CA 1
ATOM 1526 C C . PHE A 1 186 ? -0.711 11.311 11.267 1.00 87.56 186 PHE A C 1
ATOM 1528 O O . PHE A 1 186 ? -0.668 11.190 12.493 1.00 87.56 186 PHE A O 1
ATOM 1535 N N . THR A 1 187 ? 0.302 10.919 10.491 1.00 85.38 187 THR A N 1
ATOM 1536 C CA . THR A 1 187 ? 1.487 10.221 11.023 1.00 85.38 187 THR A CA 1
ATOM 1537 C C . THR A 1 187 ? 2.326 11.138 11.924 1.00 85.38 187 THR A C 1
ATOM 1539 O O . THR A 1 187 ? 2.834 10.720 12.970 1.00 85.38 187 THR A O 1
ATOM 1542 N N . SER A 1 188 ? 2.431 12.420 11.570 1.00 85.31 188 SER A N 1
ATOM 1543 C CA . SER A 1 188 ? 3.119 13.436 12.374 1.00 85.31 188 SER A CA 1
ATOM 1544 C C . SER A 1 188 ? 2.413 13.702 13.705 1.00 85.31 188 SER A C 1
ATOM 1546 O O . SER A 1 188 ? 3.074 13.939 14.715 1.00 85.31 188 SER A O 1
ATOM 1548 N N . ARG A 1 189 ? 1.076 13.641 13.746 1.00 80.88 189 ARG A N 1
ATOM 1549 C CA . ARG A 1 189 ? 0.313 13.719 15.001 1.00 80.88 189 ARG A CA 1
ATOM 1550 C C . ARG A 1 189 ? 0.562 12.494 15.881 1.00 80.88 189 ARG A C 1
ATOM 1552 O O . ARG A 1 189 ? 0.927 12.667 17.039 1.00 80.88 189 ARG A O 1
ATOM 1559 N N . GLY A 1 190 ? 0.470 11.284 15.325 1.00 70.12 190 GLY A N 1
ATOM 1560 C CA . GLY A 1 190 ? 0.712 10.044 16.077 1.00 70.12 190 GLY A CA 1
ATOM 1561 C C . GLY A 1 190 ? 2.108 9.977 16.714 1.00 70.12 190 GLY A C 1
ATOM 1562 O O . GLY A 1 190 ? 2.251 9.671 17.897 1.00 70.12 190 GLY A O 1
ATOM 1563 N N . THR A 1 191 ? 3.148 10.359 15.968 1.00 67.69 191 THR A N 1
ATOM 1564 C CA . THR A 1 191 ? 4.534 10.394 16.482 1.00 67.69 191 THR A CA 1
ATOM 1565 C C . THR A 1 191 ? 4.745 11.416 17.608 1.00 67.69 191 THR A C 1
ATOM 1567 O O . THR A 1 191 ? 5.472 11.137 18.568 1.00 67.69 191 THR A O 1
ATOM 1570 N N . LYS A 1 192 ? 4.088 12.582 17.546 1.00 67.19 192 LYS A N 1
ATOM 1571 C CA . LYS A 1 192 ? 4.146 13.600 18.611 1.00 67.19 192 LYS A CA 1
ATOM 1572 C C . LYS A 1 192 ? 3.466 13.131 19.897 1.00 67.19 192 LYS A C 1
ATOM 1574 O O . LYS A 1 192 ? 4.043 13.308 20.970 1.00 67.19 192 LYS A O 1
ATOM 1579 N N . THR A 1 193 ? 2.302 12.488 19.794 1.00 60.44 193 THR A N 1
ATOM 1580 C CA . THR A 1 193 ? 1.572 11.938 20.949 1.00 60.44 193 THR A CA 1
ATOM 1581 C C . THR A 1 193 ? 2.407 10.891 21.689 1.00 60.44 193 THR A C 1
ATOM 1583 O O . THR A 1 193 ? 2.519 10.944 22.914 1.00 60.44 193 THR A O 1
ATOM 1586 N N . HIS A 1 194 ? 3.087 10.001 20.959 1.00 58.53 194 HIS A N 1
ATOM 1587 C CA . HIS A 1 194 ? 4.002 9.027 21.562 1.00 58.53 194 HIS A CA 1
ATOM 1588 C C . HIS A 1 194 ? 5.209 9.670 22.248 1.00 58.53 194 HIS A C 1
ATOM 1590 O O . HIS A 1 194 ? 5.569 9.278 23.355 1.00 58.53 194 HIS A O 1
ATOM 1596 N N . THR A 1 195 ? 5.817 10.684 21.627 1.00 60.28 195 THR A N 1
ATOM 1597 C CA . THR A 1 195 ? 6.994 11.360 22.200 1.00 60.28 195 THR A CA 1
ATOM 1598 C C . THR A 1 195 ? 6.652 12.077 23.515 1.00 60.28 195 THR A C 1
ATOM 1600 O O . THR A 1 195 ? 7.448 12.051 24.452 1.00 60.28 195 THR A O 1
ATOM 1603 N N . GLN A 1 196 ? 5.450 12.656 23.633 1.00 50.12 196 GLN A N 1
ATOM 1604 C CA . GLN A 1 196 ? 4.976 13.282 24.876 1.00 50.12 196 GLN A CA 1
ATOM 1605 C C . GLN A 1 196 ? 4.670 12.264 25.985 1.00 50.12 196 GLN A C 1
ATOM 1607 O O . GLN A 1 196 ? 4.964 12.529 27.147 1.00 50.12 196 GLN A O 1
ATOM 1612 N N . GLN A 1 197 ? 4.134 11.088 25.647 1.00 48.09 197 GLN A N 1
ATOM 1613 C CA . GLN A 1 197 ? 3.851 10.034 26.631 1.00 48.09 197 GLN A CA 1
ATOM 1614 C C . GLN A 1 197 ? 5.116 9.301 27.109 1.00 48.09 197 GLN A C 1
ATOM 1616 O O . GLN A 1 197 ? 5.172 8.871 28.260 1.00 48.09 197 GLN A O 1
ATOM 1621 N N . SER A 1 198 ? 6.143 9.179 26.261 1.00 49.12 198 SER A N 1
ATOM 1622 C CA . SER A 1 198 ? 7.436 8.590 26.639 1.00 49.12 198 SER A CA 1
ATOM 1623 C C . SER A 1 198 ? 8.349 9.545 27.416 1.00 49.12 198 SER A C 1
ATOM 1625 O O . SER A 1 198 ? 9.199 9.066 28.153 1.00 49.12 198 SER A O 1
ATOM 1627 N N . GLY A 1 199 ? 8.181 10.867 27.284 1.00 39.97 199 GLY A N 1
ATOM 1628 C CA . GLY A 1 199 ? 8.921 11.868 28.070 1.00 39.97 199 GLY A CA 1
ATOM 1629 C C . GLY A 1 199 ? 8.344 12.150 29.465 1.00 39.97 199 GLY A C 1
ATOM 1630 O O . GLY A 1 199 ? 8.954 12.885 30.234 1.00 39.97 199 GLY A O 1
ATOM 1631 N N . ALA A 1 200 ? 7.175 11.587 29.785 1.00 43.53 200 ALA A N 1
ATOM 1632 C CA . ALA A 1 200 ? 6.503 11.709 31.082 1.00 43.53 200 ALA A CA 1
ATOM 1633 C C . ALA A 1 200 ? 6.683 10.464 31.981 1.00 43.53 200 ALA A C 1
ATOM 1635 O O . ALA A 1 200 ? 5.970 10.320 32.975 1.00 43.53 200 ALA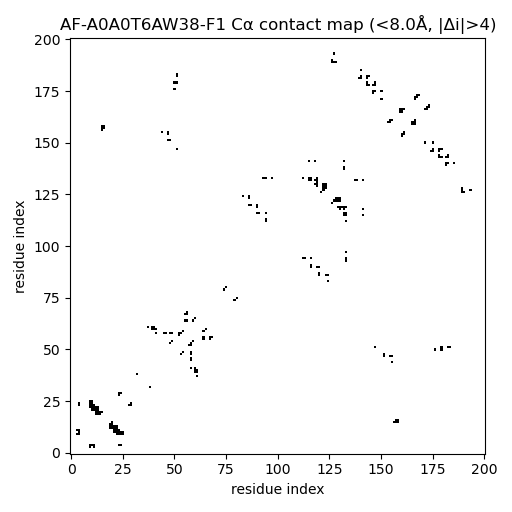 A O 1
ATOM 1636 N N . ARG A 1 201 ? 7.599 9.556 31.619 1.00 35.66 201 ARG A N 1
ATOM 1637 C CA . ARG A 1 201 ? 7.983 8.370 32.397 1.00 35.66 201 ARG A CA 1
ATOM 1638 C C . ARG A 1 201 ? 9.461 8.396 32.743 1.00 35.66 201 ARG A C 1
ATOM 1640 O O . ARG A 1 201 ? 10.250 8.822 31.873 1.00 35.66 201 ARG A O 1
#

Secondary structure (DSSP, 8-state):
-HHHHHHTTTEEEEEETTEEEEEE-SHHHHHHHHT-SS--PPPGGGGGGHHHHTTSTTT--HHHHHHHHHHHGGGGSHHHHHHHHHHHHHHHHHHHHHHHTS-TT-----HHHHHHHHHHHHHHHHH-----TTT-S--HHHHHHHHHHHHHHHHHH-GGGSSHHHHHHSHHHHHHHHHHHHHHHHHHHHHHHHHHHHTT-

Nearest PDB structures (foldseek):
  6c93-assembly1_A  TM=9.222E-01  e=4.908E-09  Oryctolagus cuniculus
  6c94-assembly1_A  TM=9.209E-01  e=5.168E-09  Oryctolagus cuniculus
  3ekf-assembly2_B  TM=8.266E-01  e=2.686E-05  Priestia megaterium
  6k9s-assembly1_A  TM=8.583E-01  e=6.126E-05  Priestia megaterium
  7yft-assembly2_B  TM=8.021E-01  e=3.135E-05  Priestia megaterium NBRC 15308 = ATCC 14581

Sequence (201 aa):
MVRRFKQYAGIFRSWIGTTPNINLSKPEYAEIILNNSIHIDKSPAYDYMKPWLGEGLLTSTGRKWQSRRKMLTPAFHFKILDDSLRIFDMKARTFIDQLNKIPAAEVFDMYPYITHCTLDIICETAMGVQLDSMNEQNNEYVDAIYTVTDIALQRIIKPWYQPSIIFNLTEKGRRFHQSVGVLHDFTSRGTKTHTQQSGAR

Mean predicted aligned error: 6.23 Å

Solvent-accessible surface area (backbone atoms only — not comparable to full-atom values): 11624 Å² total; per-residue (Å²): 111,72,69,54,36,66,74,43,80,26,46,50,79,48,69,56,68,94,45,80,42,81,46,75,72,42,67,76,64,48,47,66,51,72,73,36,89,80,72,61,70,74,62,75,66,48,60,66,45,30,87,70,59,44,80,35,72,89,60,34,44,69,70,65,21,54,53,50,46,65,69,49,53,70,73,71,35,68,78,54,48,57,66,36,47,60,51,48,54,56,47,51,51,53,47,50,56,57,54,70,70,51,61,94,88,62,89,76,80,60,64,65,60,54,50,28,45,52,49,33,42,49,34,36,68,77,51,71,35,86,67,58,44,77,78,42,93,78,46,68,60,61,55,22,51,53,49,40,51,52,50,40,54,47,31,64,72,35,55,81,43,52,49,61,70,61,24,56,73,35,72,67,33,49,51,37,55,53,27,38,49,53,51,50,53,52,53,54,49,37,54,50,57,51,54,58,61,59,71,75,106

Radius of gyration: 20.67 Å; Cα contacts (8 Å, |Δi|>4): 153; chains: 1; bounding box: 54×42×56 Å